Protein AF-A0A679JX47-F1 (afdb_monomer_lite)

pLDDT: mean 92.74, std 6.87, range [62.5, 98.44]

Sequence (185 aa):
MIDPYATGVLQEEHHERLVADLEGFAKDAGILPQWIYTRLPKEISGAELEYLKNFRKLGGQPAGLCYVGEAKSVQIEQRMAAITGALVRNFIRARMMTLGTFVDASAGHVAADLSCVLIPNFFLTSIDAGMIAKWQLSAIYDTLVERQMHGKQTILYVKDLDLLGKEYGLGFQRLIEDFYLRVKV

Radius of gyration: 16.35 Å; chains: 1; bounding box: 40×35×49 Å

Structure (mmCIF, N/CA/C/O backbone):
data_AF-A0A679JX47-F1
#
_entry.id   AF-A0A679JX47-F1
#
loop_
_atom_site.group_PDB
_atom_site.id
_atom_site.type_symbol
_atom_site.label_atom_id
_atom_site.label_alt_id
_atom_site.label_comp_id
_atom_site.label_asym_id
_atom_site.label_entity_id
_atom_site.label_seq_id
_atom_site.pdbx_PDB_ins_code
_atom_site.Cartn_x
_atom_site.Cartn_y
_atom_site.Cartn_z
_atom_site.occupancy
_atom_site.B_iso_or_equiv
_atom_site.auth_seq_id
_atom_site.auth_comp_id
_atom_site.auth_asym_id
_atom_site.auth_atom_id
_atom_site.pdbx_PDB_model_num
ATOM 1 N N . MET A 1 1 ? 0.222 3.787 29.858 1.00 62.50 1 MET A N 1
ATOM 2 C CA . MET A 1 1 ? -0.613 3.065 28.877 1.00 62.50 1 MET A CA 1
ATOM 3 C C . MET A 1 1 ? -1.467 4.119 28.192 1.00 62.50 1 MET A C 1
ATOM 5 O O . MET A 1 1 ? -2.082 4.900 28.905 1.00 62.50 1 MET A O 1
ATOM 9 N N . ILE A 1 2 ? -1.371 4.258 26.870 1.00 84.50 2 ILE A N 1
ATOM 10 C CA . ILE A 1 2 ? -2.177 5.231 26.114 1.00 84.50 2 ILE A CA 1
ATOM 11 C C . ILE A 1 2 ? -3.563 4.616 25.935 1.00 84.50 2 ILE A C 1
ATOM 13 O O . ILE A 1 2 ? -3.640 3.452 25.560 1.00 84.50 2 ILE A O 1
ATOM 17 N N . ASP A 1 3 ? -4.621 5.375 26.210 1.00 90.69 3 ASP A N 1
ATOM 18 C CA . ASP A 1 3 ? -5.996 4.968 25.917 1.00 90.69 3 ASP A CA 1
ATOM 19 C C . ASP A 1 3 ? -6.253 5.048 24.393 1.00 90.69 3 ASP A C 1
ATOM 21 O O . ASP A 1 3 ? -6.236 6.154 23.838 1.00 90.69 3 ASP A O 1
ATOM 25 N N . PRO A 1 4 ? -6.480 3.917 23.692 1.00 90.94 4 PRO A N 1
ATOM 26 C CA . PRO A 1 4 ? -6.729 3.905 22.249 1.00 90.94 4 PRO A CA 1
ATOM 27 C C . PRO A 1 4 ? -8.039 4.596 21.839 1.00 90.94 4 PRO A C 1
ATOM 29 O O . PRO A 1 4 ? -8.184 4.982 20.677 1.00 90.94 4 PRO A O 1
ATOM 32 N N . TYR A 1 5 ? -8.988 4.781 22.761 1.00 94.00 5 TYR A N 1
ATOM 33 C CA . TYR A 1 5 ? -10.269 5.439 22.485 1.00 94.00 5 TYR A CA 1
ATOM 34 C C . TYR A 1 5 ? -10.188 6.968 22.560 1.00 94.00 5 TYR A C 1
ATOM 36 O O . TYR A 1 5 ? -11.035 7.657 21.987 1.00 94.00 5 TYR A O 1
ATOM 44 N N . ALA A 1 6 ? -9.137 7.523 23.175 1.00 92.56 6 ALA A N 1
ATOM 45 C CA . ALA A 1 6 ? -9.008 8.957 23.448 1.00 92.56 6 ALA A CA 1
ATOM 46 C C . ALA A 1 6 ? -9.090 9.859 22.197 1.00 92.56 6 ALA A C 1
ATOM 48 O O . ALA A 1 6 ? -9.443 11.035 22.286 1.00 92.56 6 ALA A O 1
ATOM 49 N N . THR A 1 7 ? -8.773 9.338 21.008 1.00 89.81 7 THR A N 1
ATOM 50 C CA . THR A 1 7 ? -8.827 10.101 19.746 1.00 89.81 7 THR A CA 1
ATOM 51 C C . THR A 1 7 ? -10.231 10.169 19.131 1.00 89.81 7 THR A C 1
ATOM 53 O O . THR A 1 7 ? -10.461 10.964 18.204 1.00 89.81 7 THR A O 1
ATOM 56 N N . GLY A 1 8 ? -11.161 9.335 19.608 1.00 92.12 8 GLY A N 1
ATOM 57 C CA . GLY A 1 8 ? -12.523 9.187 19.095 1.00 92.12 8 GLY A CA 1
ATOM 58 C C . GLY A 1 8 ? -12.625 8.513 17.722 1.00 92.12 8 GLY A C 1
ATOM 59 O O . GLY A 1 8 ? -13.691 8.552 17.114 1.00 92.12 8 GLY A O 1
ATOM 60 N N . VAL A 1 9 ? -11.533 7.943 17.189 1.00 94.19 9 VAL A N 1
ATOM 61 C CA . VAL A 1 9 ? -11.586 7.171 15.925 1.00 94.19 9 VAL A CA 1
ATOM 62 C C . VAL A 1 9 ? -12.008 5.725 16.142 1.00 94.19 9 VAL A C 1
ATOM 64 O O . VAL A 1 9 ? -12.467 5.082 15.201 1.00 94.19 9 VAL A O 1
ATOM 67 N N . LEU A 1 10 ? -11.817 5.227 17.364 1.00 95.62 10 LEU A N 1
ATOM 68 C CA . LEU A 1 10 ? -12.303 3.939 17.823 1.00 95.62 10 LEU A CA 1
ATOM 69 C C . LEU A 1 10 ? -13.527 4.172 18.710 1.00 95.62 10 LEU A C 1
ATOM 71 O O . LEU A 1 10 ? -13.606 5.153 19.444 1.00 95.62 10 LEU A O 1
ATOM 75 N N . GLN A 1 11 ? -14.469 3.250 18.609 1.00 95.69 11 GLN A N 1
ATOM 76 C CA . GLN A 1 11 ? -15.719 3.182 19.366 1.00 95.69 11 GLN A CA 1
ATOM 77 C C . GLN A 1 11 ? -15.721 1.856 20.118 1.00 95.69 11 GLN A C 1
ATOM 79 O O . GLN A 1 11 ? -15.504 0.823 19.477 1.00 95.69 11 GLN A O 1
ATOM 84 N N . GLU A 1 12 ? -15.912 1.891 21.433 1.00 92.75 12 GLU A N 1
ATOM 85 C CA . GLU A 1 12 ? -15.759 0.733 22.323 1.00 92.75 12 GLU A CA 1
ATOM 86 C C . GLU A 1 12 ? -16.655 -0.430 21.889 1.00 92.75 12 GLU A C 1
ATOM 88 O O . GLU A 1 12 ? -16.164 -1.537 21.670 1.00 92.75 12 GLU A O 1
ATOM 93 N N . GLU A 1 13 ? -17.918 -0.146 21.568 1.00 93.44 13 GLU A N 1
ATOM 94 C CA . GLU A 1 13 ? -18.925 -1.136 21.168 1.00 93.44 13 GLU A CA 1
ATOM 95 C C . GLU A 1 13 ? -18.588 -1.865 19.857 1.00 93.44 13 GLU A C 1
ATOM 97 O O . GLU A 1 13 ? -19.095 -2.954 19.588 1.00 93.44 13 GLU A O 1
ATOM 102 N N . HIS A 1 14 ? -17.749 -1.263 19.014 1.00 93.25 14 HIS A N 1
ATOM 103 C CA . HIS A 1 14 ? -17.411 -1.790 17.691 1.00 93.25 14 HIS A CA 1
ATOM 104 C C . HIS A 1 14 ? -15.978 -2.315 17.592 1.00 93.25 14 HIS A C 1
ATOM 106 O O . HIS A 1 14 ? -15.697 -3.170 16.749 1.00 93.25 14 HIS A O 1
ATOM 112 N N . HIS A 1 15 ? -15.068 -1.802 18.418 1.00 97.12 15 HIS A N 1
ATOM 113 C CA . HIS A 1 15 ? -13.632 -2.040 18.283 1.00 97.12 15 HIS A CA 1
ATOM 114 C C . HIS A 1 15 ? -13.020 -2.767 19.480 1.00 97.12 15 HIS A C 1
ATOM 116 O O . HIS A 1 15 ? -11.813 -2.989 19.459 1.00 97.12 15 HIS A O 1
ATOM 122 N N . GLU A 1 16 ? -13.810 -3.204 20.465 1.00 95.94 16 GLU A N 1
ATOM 123 C CA . GLU A 1 16 ? -13.331 -3.961 21.631 1.00 95.94 16 GLU A CA 1
ATOM 124 C C . GLU A 1 16 ? -12.381 -5.103 21.237 1.00 95.94 16 GLU A C 1
ATOM 126 O O . GLU A 1 16 ? -11.252 -5.172 21.717 1.00 95.94 16 GLU A O 1
ATOM 131 N N . ARG A 1 17 ? -12.781 -5.947 20.274 1.00 95.19 17 ARG A N 1
ATOM 132 C CA . ARG A 1 17 ? -11.944 -7.057 19.781 1.00 95.19 17 ARG A CA 1
ATOM 133 C C . ARG A 1 17 ? -10.625 -6.583 19.167 1.00 95.19 17 ARG A C 1
ATOM 135 O O . ARG A 1 17 ? -9.612 -7.264 19.294 1.00 95.19 17 ARG A O 1
ATOM 142 N N . LEU A 1 18 ? -10.648 -5.459 18.458 1.00 95.62 18 LEU A N 1
ATOM 143 C CA . LEU A 1 18 ? -9.448 -4.888 17.856 1.00 95.62 18 LEU A CA 1
ATOM 144 C C . LEU A 1 18 ? -8.519 -4.319 18.928 1.00 95.62 18 LEU A C 1
ATOM 146 O O . LEU A 1 18 ? -7.311 -4.480 18.820 1.00 95.62 18 LEU A O 1
ATOM 150 N N . VAL A 1 19 ? -9.069 -3.682 19.962 1.00 95.56 19 VAL A N 1
ATOM 151 C CA . VAL A 1 19 ? -8.289 -3.111 21.064 1.00 95.56 19 VAL A CA 1
ATOM 152 C C . VAL A 1 19 ? -7.704 -4.210 21.953 1.00 95.56 19 VAL A C 1
ATOM 154 O O . VAL A 1 19 ? -6.554 -4.092 22.372 1.00 95.56 19 VAL A O 1
ATOM 157 N N . ALA A 1 20 ? -8.440 -5.303 22.168 1.00 95.75 20 ALA A N 1
ATOM 158 C CA . ALA A 1 20 ? -7.982 -6.458 22.937 1.00 95.75 20 ALA A CA 1
ATOM 159 C C . ALA A 1 20 ? -6.732 -7.139 22.341 1.00 95.75 20 ALA A C 1
ATOM 161 O O . ALA A 1 20 ? -5.923 -7.673 23.095 1.00 95.75 20 ALA A O 1
ATOM 162 N N . ASP A 1 21 ? -6.555 -7.098 21.014 1.00 96.50 21 ASP A N 1
ATOM 163 C CA . ASP A 1 21 ? -5.386 -7.650 20.307 1.00 96.50 21 ASP A CA 1
ATOM 164 C C . ASP A 1 21 ? -4.743 -6.626 19.354 1.00 96.50 21 ASP A C 1
ATOM 166 O O . ASP A 1 21 ? -4.390 -6.912 18.207 1.00 96.50 21 ASP A O 1
ATOM 170 N N . LEU A 1 22 ? -4.616 -5.382 19.817 1.00 96.06 22 LEU A N 1
ATOM 171 C CA . LEU A 1 22 ? -4.159 -4.274 18.977 1.00 96.06 22 LEU A CA 1
ATOM 172 C C . LEU A 1 22 ? -2.769 -4.526 18.370 1.00 96.06 22 LEU A C 1
ATOM 174 O O . LEU A 1 22 ? -2.537 -4.229 17.198 1.00 96.06 22 LEU A O 1
ATOM 178 N N . GLU A 1 23 ? -1.862 -5.099 19.161 1.00 97.00 23 GLU A N 1
ATOM 179 C CA . GLU A 1 23 ? -0.510 -5.474 18.733 1.00 97.00 23 GLU A CA 1
ATOM 180 C C . GLU A 1 23 ? -0.536 -6.566 17.656 1.00 97.00 23 GLU A C 1
ATOM 182 O O . GLU A 1 23 ? 0.212 -6.486 16.680 1.00 97.00 23 GLU A O 1
ATOM 187 N N . GLY A 1 24 ? -1.421 -7.562 17.785 1.00 97.62 24 GLY A N 1
ATOM 188 C CA . GLY A 1 24 ? -1.602 -8.614 16.787 1.00 97.62 24 GLY A CA 1
ATOM 189 C C . GLY A 1 24 ? -2.083 -8.057 15.450 1.00 97.62 24 GLY A C 1
ATOM 190 O O . GLY A 1 24 ? -1.468 -8.328 14.416 1.00 97.62 24 GLY A O 1
ATOM 191 N N . PHE A 1 25 ? -3.115 -7.206 15.469 1.00 97.81 25 PHE A N 1
ATOM 192 C CA . PHE A 1 25 ? -3.609 -6.523 14.266 1.00 97.81 25 PHE A CA 1
ATOM 193 C C . PHE A 1 25 ? -2.542 -5.628 13.624 1.00 97.81 25 PHE A C 1
ATOM 195 O O . PHE A 1 25 ? -2.382 -5.638 12.404 1.00 97.81 25 PHE A O 1
ATOM 202 N N . ALA A 1 26 ? -1.797 -4.865 14.425 1.00 97.94 26 ALA A N 1
ATOM 203 C CA . ALA A 1 26 ? -0.749 -3.976 13.931 1.00 97.94 26 ALA A CA 1
ATOM 204 C C . ALA A 1 26 ? 0.407 -4.752 13.288 1.00 97.94 26 ALA A C 1
ATOM 206 O O . ALA A 1 26 ? 0.840 -4.430 12.177 1.00 97.94 26 ALA A O 1
ATOM 207 N N . LYS A 1 27 ? 0.849 -5.828 13.949 1.00 97.81 27 LYS A N 1
ATOM 208 C CA . LYS A 1 27 ? 1.879 -6.737 13.443 1.00 97.81 27 LYS A CA 1
ATOM 209 C C . LYS A 1 27 ? 1.446 -7.409 12.144 1.00 97.81 27 LYS A C 1
ATOM 211 O O . LYS A 1 27 ? 2.232 -7.437 11.199 1.00 97.81 27 LYS A O 1
ATOM 216 N N . ASP A 1 28 ? 0.212 -7.913 12.073 1.00 96.44 28 ASP A N 1
ATOM 217 C CA . ASP A 1 28 ? -0.337 -8.501 10.846 1.00 96.44 28 ASP A CA 1
ATOM 218 C C . ASP A 1 28 ? -0.405 -7.477 9.707 1.00 96.44 28 ASP A C 1
ATOM 220 O O . ASP A 1 28 ? -0.125 -7.807 8.558 1.00 96.44 28 ASP A O 1
ATOM 224 N N . ALA A 1 29 ? -0.713 -6.221 10.019 1.00 97.62 29 ALA A N 1
ATOM 225 C CA . ALA A 1 29 ? -0.800 -5.142 9.045 1.00 97.62 29 ALA A CA 1
ATOM 226 C C . ALA A 1 29 ? 0.558 -4.533 8.646 1.00 97.62 29 ALA A C 1
ATOM 228 O O . ALA A 1 29 ? 0.610 -3.743 7.703 1.00 97.62 29 ALA A O 1
ATOM 229 N N . GLY A 1 30 ? 1.656 -4.891 9.320 1.00 97.19 30 GLY A N 1
ATOM 230 C CA . GLY A 1 30 ? 2.989 -4.347 9.040 1.00 97.19 30 GLY A CA 1
ATOM 231 C C . GLY A 1 30 ? 3.159 -2.880 9.452 1.00 97.19 30 GLY A C 1
ATOM 232 O O . GLY A 1 30 ? 3.911 -2.147 8.813 1.00 97.19 30 GLY A O 1
ATOM 233 N N . ILE A 1 31 ? 2.451 -2.433 10.494 1.00 98.19 31 ILE A N 1
ATOM 234 C CA . ILE A 1 31 ? 2.478 -1.048 10.991 1.00 98.19 31 ILE A CA 1
ATOM 235 C C . ILE A 1 31 ? 2.626 -0.999 12.513 1.00 98.19 31 ILE A C 1
ATOM 237 O O . ILE A 1 31 ? 2.383 -1.977 13.212 1.00 98.19 31 ILE A O 1
ATOM 241 N N . LEU A 1 32 ? 2.993 0.169 13.043 1.00 97.44 32 LEU A N 1
ATOM 242 C CA . LEU A 1 32 ? 2.938 0.415 14.486 1.00 97.44 32 LEU A CA 1
ATOM 243 C C . LEU A 1 32 ? 1.476 0.530 14.971 1.00 97.44 32 LEU A C 1
ATOM 245 O O . LEU A 1 32 ? 0.672 1.164 14.277 1.00 97.44 32 LEU A O 1
ATOM 249 N N . PRO A 1 33 ? 1.140 0.031 16.179 1.00 97.12 33 PRO A N 1
ATOM 250 C CA . PRO A 1 33 ? -0.221 0.058 16.733 1.00 97.12 33 PRO A CA 1
ATOM 251 C C . PRO A 1 33 ? -0.881 1.435 16.722 1.00 97.12 33 PRO A C 1
ATOM 253 O O . PRO A 1 33 ? -2.072 1.566 16.436 1.00 97.12 33 PRO A O 1
ATOM 256 N N . GLN A 1 34 ? -0.086 2.482 16.957 1.00 96.56 34 GLN A N 1
ATOM 257 C CA . GLN A 1 34 ? -0.547 3.867 16.973 1.00 96.56 34 GLN A CA 1
ATOM 258 C C . GLN A 1 34 ? -1.282 4.303 15.712 1.00 96.56 34 GLN A C 1
ATOM 260 O O . GLN A 1 34 ? -2.202 5.112 15.791 1.00 96.56 34 GLN A O 1
ATOM 265 N N . TRP A 1 35 ? -0.939 3.750 14.551 1.00 97.44 35 TRP A N 1
ATOM 266 C CA . TRP A 1 35 ? -1.593 4.120 13.299 1.00 97.44 35 TRP A CA 1
ATOM 267 C C . TRP A 1 35 ? -3.053 3.668 13.234 1.00 97.44 35 TRP A C 1
ATOM 269 O O . TRP A 1 35 ? -3.852 4.300 12.544 1.00 97.44 35 TRP A O 1
ATOM 279 N N . ILE A 1 36 ? -3.432 2.629 13.983 1.00 97.69 36 ILE A N 1
ATOM 280 C CA . ILE A 1 36 ? -4.807 2.117 14.014 1.00 97.69 36 ILE A CA 1
ATOM 281 C C . ILE A 1 36 ? -5.734 3.107 14.734 1.00 97.69 36 ILE A C 1
ATOM 283 O O . ILE A 1 36 ? -6.816 3.419 14.229 1.00 97.69 36 ILE A O 1
ATOM 287 N N . TYR A 1 37 ? -5.286 3.672 15.859 1.00 96.25 37 TYR A N 1
ATOM 288 C CA . TYR A 1 37 ? -6.067 4.617 16.670 1.00 96.25 37 TYR A CA 1
ATOM 289 C C . TYR A 1 37 ? -5.726 6.098 16.435 1.00 96.25 37 TYR A C 1
ATOM 291 O O . TYR A 1 37 ? -6.287 6.976 17.090 1.00 96.25 37 TYR A O 1
ATOM 299 N N . THR A 1 38 ? -4.852 6.416 15.478 1.00 94.88 38 THR A N 1
ATOM 300 C CA . THR A 1 38 ? -4.557 7.805 15.091 1.00 94.88 38 THR A CA 1
ATOM 301 C C . THR A 1 38 ? -5.480 8.266 13.960 1.00 94.88 38 THR A C 1
ATOM 303 O O . THR A 1 38 ? -5.839 7.509 13.047 1.00 94.88 38 THR A O 1
ATOM 306 N N . ARG A 1 39 ? -5.902 9.535 14.018 1.00 94.94 39 ARG A N 1
ATOM 307 C CA . ARG A 1 39 ? -6.657 10.177 12.931 1.00 94.94 39 ARG A CA 1
ATOM 308 C C . ARG A 1 39 ? -5.802 10.239 11.669 1.00 94.94 39 ARG A C 1
ATOM 310 O O . ARG A 1 39 ? -4.586 10.374 11.743 1.00 94.94 39 ARG A O 1
ATOM 317 N N . LEU A 1 40 ? -6.449 10.171 10.507 1.00 94.50 40 LEU A N 1
ATOM 318 C CA . LEU A 1 40 ? -5.741 10.399 9.250 1.00 94.50 40 LEU A CA 1
ATOM 319 C C . LEU A 1 40 ? -5.092 11.801 9.260 1.00 94.50 40 LEU A C 1
ATOM 321 O O . LEU A 1 40 ? -5.731 12.741 9.750 1.00 94.50 40 LEU A O 1
ATOM 325 N N . PRO A 1 41 ? -3.855 11.949 8.745 1.00 92.19 41 PRO A N 1
ATOM 326 C CA . PRO A 1 41 ? -3.198 13.246 8.610 1.00 92.19 41 PRO A CA 1
ATOM 327 C C . PRO A 1 41 ? -4.053 14.232 7.805 1.00 92.19 41 PRO A C 1
ATOM 329 O O . PRO A 1 41 ? -4.835 13.830 6.940 1.00 92.19 41 PRO A O 1
ATOM 332 N N . LYS A 1 42 ? -3.902 15.534 8.064 1.00 90.75 42 LYS A N 1
ATOM 333 C CA . LYS A 1 42 ? -4.685 16.579 7.374 1.00 90.75 42 LYS A CA 1
ATOM 334 C C . LYS A 1 42 ? -4.303 16.716 5.900 1.00 90.75 42 LYS A C 1
ATOM 336 O O . LYS A 1 42 ? -5.064 17.267 5.114 1.00 90.75 42 LYS A O 1
ATOM 341 N N . GLU A 1 43 ? -3.128 16.221 5.544 1.00 89.25 43 GLU A N 1
ATOM 342 C CA . GLU A 1 43 ? -2.524 16.269 4.219 1.00 89.25 43 GLU A CA 1
ATOM 343 C C . GLU A 1 43 ? -3.105 15.204 3.273 1.00 89.25 43 GLU A C 1
ATOM 345 O O . GLU A 1 43 ? -2.797 15.216 2.078 1.00 89.25 43 GLU A O 1
ATOM 350 N N . ILE A 1 44 ? -3.929 14.279 3.782 1.00 91.38 44 ILE A N 1
ATOM 351 C CA . ILE A 1 44 ? -4.689 13.332 2.959 1.00 91.38 44 ILE A CA 1
ATOM 352 C C . ILE A 1 44 ? -5.697 14.119 2.112 1.00 91.38 44 ILE A C 1
ATOM 354 O O . ILE A 1 44 ? -6.535 14.857 2.631 1.00 91.38 44 ILE A O 1
ATOM 358 N N . SER A 1 45 ? -5.615 13.957 0.795 1.00 92.81 45 SER A N 1
ATOM 359 C CA . SER A 1 45 ? -6.465 14.654 -0.166 1.00 92.81 45 SER A CA 1
ATOM 360 C C . SER A 1 45 ? -7.914 14.161 -0.128 1.00 92.81 45 SER A C 1
ATOM 362 O O . SER A 1 45 ? -8.221 13.058 0.331 1.00 92.81 45 SER A O 1
ATOM 364 N N . GLY A 1 46 ? -8.827 14.964 -0.682 1.00 94.69 46 GLY A N 1
ATOM 365 C CA . GLY A 1 46 ? -10.231 14.572 -0.833 1.00 94.69 46 GLY A CA 1
ATOM 366 C C . GLY A 1 46 ? -10.412 13.282 -1.640 1.00 94.69 46 GLY A C 1
ATOM 367 O O . GLY A 1 46 ? -11.234 12.453 -1.262 1.00 94.69 46 GLY A O 1
ATOM 368 N N . ALA A 1 47 ? -9.596 13.074 -2.681 1.00 94.81 47 ALA A N 1
ATOM 369 C CA . ALA A 1 47 ? -9.639 11.871 -3.515 1.00 94.81 47 ALA A CA 1
ATOM 370 C C . ALA A 1 47 ? -9.263 10.606 -2.727 1.00 94.81 47 ALA A C 1
ATOM 372 O O . ALA A 1 47 ? -9.926 9.579 -2.842 1.00 94.81 47 ALA A O 1
ATOM 373 N N . GLU A 1 48 ? -8.242 10.689 -1.869 1.00 95.38 48 GLU A N 1
ATOM 374 C CA . GLU A 1 48 ? -7.875 9.589 -0.971 1.00 95.38 48 GLU A CA 1
ATOM 375 C C . GLU A 1 48 ? -8.989 9.301 0.041 1.00 95.38 48 GLU A C 1
ATOM 377 O O . GLU A 1 48 ? -9.345 8.146 0.262 1.00 95.38 48 GLU A O 1
ATOM 382 N N . LEU A 1 49 ? -9.579 10.341 0.640 1.00 96.00 49 LEU A N 1
ATOM 383 C CA . LEU A 1 49 ? -10.689 10.166 1.579 1.00 96.00 49 LEU A CA 1
ATOM 384 C C . LEU A 1 49 ? -11.910 9.530 0.910 1.00 96.00 49 LEU A C 1
ATOM 386 O O . LEU A 1 49 ? -12.553 8.669 1.510 1.00 96.00 49 LEU A O 1
ATOM 390 N N . GLU A 1 50 ? -12.244 9.945 -0.309 1.00 95.75 50 GLU A N 1
ATOM 391 C CA . GLU A 1 50 ? -13.343 9.372 -1.083 1.00 95.75 50 GLU A CA 1
ATOM 392 C C . GLU A 1 50 ? -13.076 7.908 -1.445 1.00 95.75 50 GLU A C 1
ATOM 394 O O . GLU A 1 50 ? -13.950 7.060 -1.243 1.00 95.75 50 GLU A O 1
ATOM 399 N N . TYR A 1 51 ? -11.856 7.599 -1.886 1.00 96.50 51 TYR A N 1
ATOM 400 C CA . TYR A 1 51 ? -11.406 6.232 -2.139 1.00 96.50 51 TYR A CA 1
ATOM 401 C C . TYR A 1 51 ? -11.572 5.348 -0.892 1.00 96.50 51 TYR A C 1
ATOM 403 O O . TYR A 1 51 ? -12.179 4.280 -0.964 1.00 96.50 51 TYR A O 1
ATOM 411 N N . LEU A 1 52 ? -11.129 5.813 0.281 1.00 96.12 52 LEU A N 1
ATOM 412 C CA . LEU A 1 52 ? -11.237 5.049 1.530 1.00 96.12 52 LEU A CA 1
ATOM 413 C C . LEU A 1 52 ? -12.683 4.881 2.003 1.00 96.12 52 LEU A C 1
ATOM 415 O O . LEU A 1 52 ? -13.064 3.791 2.433 1.00 96.12 52 LEU A O 1
ATOM 419 N N . LYS A 1 53 ? -13.513 5.924 1.895 1.00 95.25 53 LYS A N 1
ATOM 420 C CA . LYS A 1 53 ? -14.944 5.852 2.244 1.00 95.25 53 LYS A CA 1
ATOM 421 C C . LYS A 1 53 ? -15.690 4.829 1.395 1.00 95.25 53 LYS A C 1
ATOM 423 O O . LYS A 1 53 ? -16.604 4.167 1.887 1.00 95.25 53 LYS A O 1
ATOM 428 N N . ASN A 1 54 ? -15.300 4.695 0.131 1.00 95.12 54 ASN A N 1
ATOM 429 C CA . ASN A 1 54 ? -15.930 3.781 -0.810 1.00 95.12 54 ASN A CA 1
ATOM 430 C C . ASN A 1 54 ? -15.204 2.440 -0.941 1.00 95.12 54 ASN A C 1
ATOM 432 O O . ASN A 1 54 ? -15.674 1.606 -1.704 1.00 95.12 54 ASN A O 1
ATOM 436 N N . PHE A 1 55 ? -14.138 2.182 -0.173 1.00 95.44 55 PHE A N 1
ATOM 437 C CA . PHE A 1 55 ? -13.241 1.034 -0.359 1.00 95.44 55 PHE A CA 1
ATOM 438 C C . PHE A 1 55 ? -13.976 -0.305 -0.544 1.00 95.44 55 PHE A C 1
ATOM 440 O O . PHE A 1 55 ? -13.715 -1.041 -1.490 1.00 95.44 55 PHE A O 1
ATOM 447 N N . ARG A 1 56 ? -14.956 -0.608 0.320 1.00 92.62 56 ARG A N 1
ATOM 448 C CA . ARG A 1 56 ? -15.740 -1.859 0.247 1.00 92.62 56 ARG A CA 1
ATOM 449 C C . ARG A 1 56 ? -16.674 -1.941 -0.970 1.00 92.62 56 ARG A C 1
ATOM 451 O O . ARG A 1 56 ? -17.106 -3.032 -1.319 1.00 92.62 56 ARG A O 1
ATOM 458 N N . LYS A 1 57 ? -17.014 -0.803 -1.578 1.00 92.25 57 LYS A N 1
ATOM 459 C CA . LYS A 1 57 ? -17.931 -0.675 -2.721 1.00 92.25 57 LYS A CA 1
ATOM 460 C C . LYS A 1 57 ? -17.214 -0.639 -4.071 1.00 92.25 57 LYS A C 1
ATOM 462 O O . LYS A 1 57 ? -17.883 -0.799 -5.082 1.00 92.25 57 LYS A O 1
ATOM 467 N N . LEU A 1 58 ? -15.892 -0.434 -4.095 1.00 88.44 58 LEU A N 1
ATOM 468 C CA . LEU A 1 58 ? -15.126 -0.293 -5.341 1.00 88.44 58 LEU A CA 1
ATOM 469 C C . LEU A 1 58 ? -15.189 -1.549 -6.219 1.00 88.44 58 LEU A C 1
ATOM 471 O O . LEU A 1 58 ? -15.071 -1.450 -7.432 1.00 88.44 58 LEU A O 1
ATOM 475 N N . GLY A 1 59 ? -15.361 -2.739 -5.628 1.00 77.88 59 GLY A N 1
ATOM 476 C CA . GLY A 1 59 ? -15.525 -3.982 -6.391 1.00 77.88 59 GLY A CA 1
ATOM 477 C C . GLY A 1 59 ? -14.362 -4.296 -7.342 1.00 77.88 59 GLY A C 1
ATOM 478 O O . GLY A 1 59 ? -14.562 -5.001 -8.322 1.00 77.88 59 GLY A O 1
ATOM 479 N N . GLY A 1 60 ? -13.167 -3.752 -7.081 1.00 76.81 60 GLY A N 1
ATOM 480 C CA . GLY A 1 60 ? -12.011 -3.886 -7.971 1.00 76.81 60 GLY A CA 1
ATOM 481 C C . GLY A 1 60 ? -11.789 -2.749 -8.959 1.00 76.81 60 GLY A C 1
ATOM 482 O O . GLY A 1 60 ? -10.830 -2.820 -9.723 1.00 76.81 60 GLY A O 1
ATOM 483 N N . GLN A 1 61 ? -12.641 -1.720 -8.966 1.00 85.38 61 GLN A N 1
ATOM 484 C CA . GLN A 1 61 ? -12.498 -0.560 -9.843 1.00 85.38 61 GLN A CA 1
ATOM 485 C C . GLN A 1 61 ? -12.552 0.752 -9.035 1.00 85.38 61 GLN A C 1
ATOM 487 O O . GLN A 1 61 ? -13.595 1.092 -8.474 1.00 85.38 61 GLN A O 1
ATOM 492 N N . PRO A 1 62 ? -11.434 1.500 -8.956 1.00 91.25 62 PRO A N 1
ATOM 493 C CA . PRO A 1 62 ? -10.123 1.186 -9.539 1.00 91.25 62 PRO A CA 1
ATOM 494 C C . PRO A 1 62 ? -9.488 -0.082 -8.928 1.00 91.25 62 PRO A C 1
ATOM 496 O O . PRO A 1 62 ? -9.914 -0.558 -7.876 1.00 91.25 62 PRO A O 1
ATOM 499 N N . ALA A 1 63 ? -8.448 -0.615 -9.578 1.00 92.88 63 ALA A N 1
ATOM 500 C CA . ALA A 1 63 ? -7.606 -1.700 -9.054 1.00 92.88 63 ALA A CA 1
ATOM 501 C C . ALA A 1 63 ? -6.816 -1.271 -7.803 1.00 92.88 63 ALA A C 1
ATOM 503 O O . ALA A 1 63 ? -6.240 -2.095 -7.087 1.00 92.88 63 ALA A O 1
ATOM 504 N N . GLY A 1 64 ? -6.774 0.035 -7.545 1.00 96.81 64 GLY A N 1
ATOM 505 C CA . GLY A 1 64 ? -6.138 0.609 -6.382 1.00 96.81 64 GLY A CA 1
ATOM 506 C C . GLY A 1 64 ? -5.848 2.094 -6.533 1.00 96.81 64 GLY A C 1
ATOM 507 O O . GLY A 1 64 ? -6.473 2.800 -7.330 1.00 96.81 64 GLY A O 1
ATOM 508 N N . LEU A 1 65 ? -4.871 2.561 -5.761 1.00 98.00 65 LEU A N 1
ATOM 509 C CA . LEU A 1 65 ? -4.425 3.952 -5.729 1.00 98.00 65 LEU A CA 1
ATOM 510 C C . LEU A 1 65 ? -2.918 4.006 -5.978 1.00 98.00 65 LEU A C 1
ATOM 512 O O . LEU A 1 65 ? -2.164 3.246 -5.383 1.00 98.00 65 LEU A O 1
ATOM 516 N N . CYS A 1 66 ? -2.454 4.899 -6.844 1.00 98.25 66 CYS A N 1
ATOM 517 C CA . CYS A 1 66 ? -1.029 5.117 -7.061 1.00 98.25 66 CYS A CA 1
ATOM 518 C C . CYS A 1 66 ? -0.669 6.553 -6.699 1.00 98.25 66 CYS A C 1
ATOM 520 O O . CYS A 1 66 ? -1.163 7.501 -7.311 1.00 98.25 66 CYS A O 1
ATOM 522 N N . TYR A 1 67 ? 0.221 6.712 -5.729 1.00 97.62 67 TYR A N 1
ATOM 523 C CA . TYR A 1 67 ? 0.873 7.982 -5.468 1.00 97.62 67 TYR A CA 1
ATOM 524 C C . TYR A 1 67 ? 1.939 8.233 -6.526 1.00 97.62 67 TYR A C 1
ATOM 526 O O . TYR A 1 67 ? 2.775 7.361 -6.766 1.00 97.62 67 TYR A O 1
ATOM 534 N N . VAL A 1 68 ? 1.894 9.403 -7.160 1.00 96.25 68 VAL A N 1
ATOM 535 C CA . VAL A 1 68 ? 2.800 9.773 -8.250 1.00 96.25 68 VAL A CA 1
ATOM 536 C C . VAL A 1 68 ? 3.475 11.110 -7.959 1.00 96.25 68 VAL A C 1
ATOM 538 O O . VAL A 1 68 ? 2.791 12.087 -7.653 1.00 96.25 68 VAL A O 1
ATOM 541 N N . GLY A 1 69 ? 4.797 11.169 -8.107 1.00 93.88 69 GLY A N 1
ATOM 542 C CA . GLY A 1 69 ? 5.596 12.380 -7.890 1.00 93.88 69 GLY A CA 1
ATOM 543 C C . GLY A 1 69 ? 6.472 12.324 -6.639 1.00 93.88 69 GLY A C 1
ATOM 544 O O . GLY A 1 69 ? 6.610 11.284 -6.004 1.00 93.88 69 GLY A O 1
ATOM 545 N N . GLU A 1 70 ? 7.102 13.447 -6.301 1.00 88.94 70 GLU A N 1
ATOM 546 C CA . GLU A 1 70 ? 7.949 13.570 -5.111 1.00 88.94 70 GLU A CA 1
ATOM 547 C C . GLU A 1 70 ? 7.136 13.988 -3.892 1.00 88.94 70 GLU A C 1
ATOM 549 O O . GLU A 1 70 ? 6.666 15.119 -3.839 1.00 88.94 70 GLU A O 1
ATOM 554 N N . ALA A 1 71 ? 7.062 13.130 -2.873 1.00 83.06 71 ALA A N 1
ATOM 555 C CA . ALA A 1 71 ? 6.392 13.459 -1.618 1.00 83.06 71 ALA A CA 1
ATOM 556 C C . ALA A 1 71 ? 7.004 14.706 -0.939 1.00 83.06 71 ALA A C 1
ATOM 558 O O . ALA A 1 71 ? 8.130 14.665 -0.441 1.00 83.06 71 ALA A O 1
ATOM 559 N N . LYS A 1 72 ? 6.249 15.814 -0.885 1.00 76.25 72 LYS A N 1
ATOM 560 C CA . LYS A 1 72 ? 6.761 17.113 -0.381 1.00 76.25 72 LYS A CA 1
ATOM 561 C C . LYS A 1 72 ? 6.578 17.378 1.114 1.00 76.25 72 LYS A C 1
ATOM 563 O O . LYS A 1 72 ? 7.255 18.248 1.653 1.00 76.25 72 LYS A O 1
ATOM 568 N N . SER A 1 73 ? 5.617 16.724 1.767 1.00 66.44 73 SER A N 1
ATOM 569 C CA . SER A 1 73 ? 5.146 17.110 3.113 1.00 66.44 73 SER A CA 1
ATOM 570 C C . SER A 1 73 ? 5.248 15.976 4.127 1.00 66.44 73 SER A C 1
ATOM 572 O O . SER A 1 73 ? 6.018 16.051 5.079 1.00 66.44 73 SER A O 1
ATOM 574 N N . VAL A 1 74 ? 4.481 14.912 3.910 1.00 72.25 74 VAL A N 1
ATOM 575 C CA . VAL A 1 74 ? 4.474 13.711 4.746 1.00 72.25 74 VAL A CA 1
ATOM 576 C C . VAL A 1 74 ? 5.223 12.618 4.002 1.00 72.25 74 VAL A C 1
ATOM 578 O O . VAL A 1 74 ? 4.933 12.370 2.831 1.00 72.25 74 VAL A O 1
ATOM 581 N N . GLN A 1 75 ? 6.161 11.959 4.687 1.00 89.62 75 GLN A N 1
ATOM 582 C CA . GLN A 1 75 ? 6.841 10.781 4.148 1.00 89.62 75 GLN A CA 1
ATOM 583 C C . GLN A 1 75 ? 5.805 9.739 3.720 1.00 89.62 75 GLN A C 1
ATOM 585 O O . GLN A 1 75 ? 4.831 9.480 4.438 1.00 89.62 75 GLN A O 1
ATOM 590 N N . ILE A 1 76 ? 5.993 9.164 2.535 1.00 93.75 76 ILE A N 1
ATOM 591 C CA . ILE A 1 76 ? 4.999 8.291 1.910 1.00 93.75 76 ILE A CA 1
ATOM 592 C C . ILE A 1 76 ? 4.668 7.081 2.793 1.00 93.75 76 ILE A C 1
ATOM 594 O O . ILE A 1 76 ? 3.517 6.654 2.867 1.00 93.75 76 ILE A O 1
ATOM 598 N N . GLU A 1 77 ? 5.648 6.603 3.554 1.00 94.88 77 GLU A N 1
ATOM 599 C CA . GLU A 1 77 ? 5.531 5.520 4.520 1.00 94.88 77 GLU A CA 1
ATOM 600 C C . GLU A 1 77 ? 4.554 5.870 5.642 1.00 94.88 77 GLU A C 1
ATOM 602 O O . GLU A 1 77 ? 3.693 5.064 5.977 1.00 94.88 77 GLU A O 1
ATOM 607 N N . GLN A 1 78 ? 4.637 7.080 6.200 1.00 95.44 78 GLN A N 1
ATOM 608 C CA . GLN A 1 78 ? 3.730 7.526 7.262 1.00 95.44 78 GLN A CA 1
ATOM 609 C C . GLN A 1 78 ? 2.306 7.698 6.732 1.00 95.44 78 GLN A C 1
ATOM 611 O O . GLN A 1 78 ? 1.339 7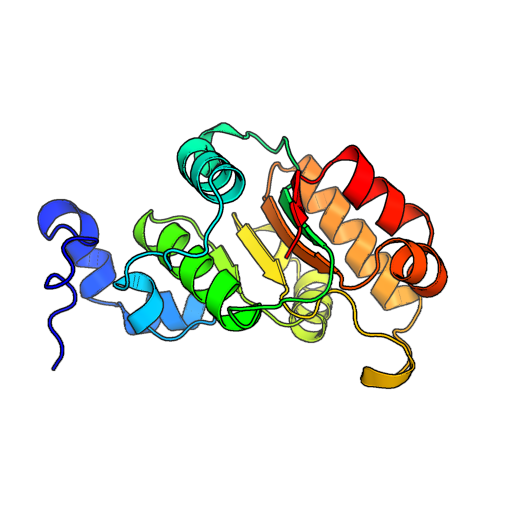.304 7.386 1.00 95.44 78 GLN A O 1
ATOM 616 N N . ARG A 1 79 ? 2.175 8.241 5.516 1.00 95.50 79 ARG A N 1
ATOM 617 C CA . ARG A 1 79 ? 0.889 8.379 4.827 1.00 95.50 79 ARG A CA 1
ATOM 618 C C . ARG A 1 79 ? 0.235 7.011 4.602 1.00 95.50 79 ARG A C 1
ATOM 620 O O . ARG A 1 79 ? -0.917 6.815 4.989 1.00 95.50 79 ARG A O 1
ATOM 627 N N . MET A 1 80 ? 0.970 6.050 4.041 1.00 97.56 80 MET A N 1
ATOM 628 C CA . MET A 1 80 ? 0.478 4.686 3.825 1.00 97.56 80 MET A CA 1
ATOM 629 C C . MET A 1 80 ? 0.224 3.937 5.137 1.00 97.56 80 MET A C 1
ATOM 631 O O . MET A 1 80 ? -0.761 3.204 5.228 1.00 97.56 80 MET A O 1
ATOM 635 N N . ALA A 1 81 ? 1.033 4.146 6.178 1.00 97.94 81 ALA A N 1
ATOM 636 C CA . ALA A 1 81 ? 0.803 3.546 7.490 1.00 97.94 81 ALA A CA 1
ATOM 637 C C . ALA A 1 81 ? -0.505 4.051 8.117 1.00 97.94 81 ALA A C 1
ATOM 639 O O . ALA A 1 81 ? -1.304 3.251 8.606 1.00 97.94 81 ALA A O 1
ATOM 640 N N . ALA A 1 82 ? -0.782 5.356 8.024 1.00 97.19 82 ALA A N 1
ATOM 641 C CA . ALA A 1 82 ? -2.040 5.937 8.484 1.00 97.19 82 ALA A CA 1
ATOM 642 C C . ALA A 1 82 ? -3.255 5.377 7.726 1.00 97.19 82 ALA A C 1
ATOM 644 O O . ALA A 1 82 ? -4.282 5.071 8.335 1.00 97.19 82 ALA A O 1
ATOM 645 N N . ILE A 1 83 ? -3.137 5.203 6.406 1.00 97.88 83 ILE A N 1
ATOM 646 C CA . ILE A 1 83 ? -4.183 4.573 5.589 1.00 97.88 83 ILE A CA 1
ATOM 647 C C . ILE A 1 83 ? -4.377 3.109 5.978 1.00 97.88 83 ILE A C 1
ATOM 649 O O . ILE A 1 83 ? -5.511 2.669 6.149 1.00 97.88 83 ILE A O 1
ATOM 653 N N . THR A 1 84 ? -3.288 2.368 6.170 1.00 98.44 84 THR A N 1
ATOM 654 C CA . THR A 1 84 ? -3.334 0.971 6.616 1.00 98.44 84 THR A CA 1
ATOM 655 C C . THR A 1 84 ? -4.070 0.868 7.948 1.00 98.44 84 THR A C 1
ATOM 657 O O . THR A 1 84 ? -5.019 0.098 8.060 1.00 98.44 84 THR A O 1
ATOM 660 N N . GLY A 1 85 ? -3.725 1.710 8.925 1.00 98.12 85 GLY A N 1
ATOM 661 C CA . GLY A 1 85 ? -4.415 1.768 10.213 1.00 98.12 85 GLY A CA 1
ATOM 662 C C . GLY A 1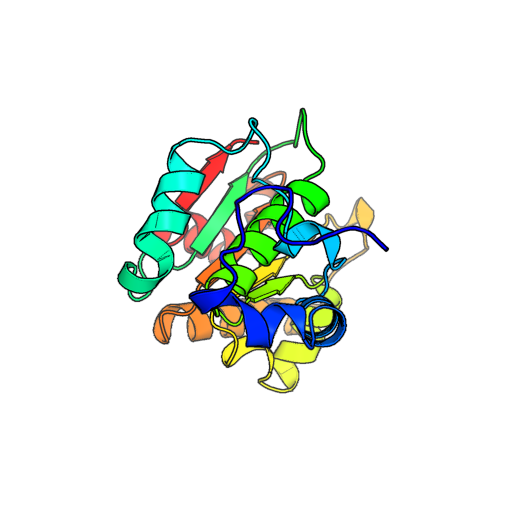 85 ? -5.900 2.111 10.079 1.00 98.12 85 GLY A C 1
ATOM 663 O O . GLY A 1 85 ? -6.738 1.485 10.729 1.00 98.12 85 GLY A O 1
ATOM 664 N N . ALA A 1 86 ? -6.251 3.033 9.176 1.00 98.00 86 ALA A N 1
ATOM 665 C CA . ALA A 1 86 ? -7.640 3.369 8.873 1.00 98.00 86 ALA A CA 1
ATOM 666 C C . ALA A 1 86 ? -8.430 2.196 8.269 1.00 98.00 86 ALA A C 1
ATOM 668 O O . ALA A 1 86 ? -9.598 2.009 8.613 1.00 98.00 86 ALA A O 1
ATOM 669 N N . LEU A 1 87 ? -7.811 1.394 7.403 1.00 98.06 87 LEU A N 1
ATOM 670 C CA . LEU A 1 87 ? -8.421 0.190 6.836 1.00 98.06 87 LEU A CA 1
ATOM 671 C C . LEU A 1 87 ? -8.572 -0.907 7.901 1.00 98.06 87 LEU A C 1
ATOM 673 O O . LEU A 1 87 ? -9.650 -1.489 8.033 1.00 98.06 87 LEU A O 1
ATOM 677 N N . VAL A 1 88 ? -7.534 -1.137 8.709 1.00 98.00 88 VAL A N 1
ATOM 678 C CA . VAL A 1 88 ? -7.521 -2.152 9.776 1.00 98.00 88 VAL A CA 1
ATOM 679 C C . VAL A 1 88 ? -8.598 -1.882 10.822 1.00 98.00 88 VAL A C 1
ATOM 681 O O . VAL A 1 88 ? -9.336 -2.804 11.163 1.00 98.00 88 VAL A O 1
ATOM 684 N N . ARG A 1 89 ? -8.781 -0.628 11.270 1.00 96.38 89 ARG A N 1
ATOM 685 C CA . ARG A 1 89 ? -9.880 -0.303 12.203 1.00 96.38 89 ARG A CA 1
ATOM 686 C C . ARG A 1 89 ? -11.271 -0.510 11.609 1.00 96.38 89 ARG A C 1
ATOM 688 O O . ARG A 1 89 ? -12.222 -0.716 12.342 1.00 96.38 89 ARG A O 1
ATOM 695 N N . ASN A 1 90 ? -11.384 -0.541 10.283 1.00 96.31 90 ASN A N 1
ATOM 696 C CA . ASN A 1 90 ? -12.604 -0.934 9.579 1.00 96.31 90 ASN A CA 1
ATOM 697 C C . ASN A 1 90 ? -12.644 -2.443 9.264 1.00 96.31 90 ASN A C 1
ATOM 699 O O . ASN A 1 90 ? -13.374 -2.856 8.361 1.00 96.31 90 ASN A O 1
ATOM 703 N N . PHE A 1 91 ? -11.862 -3.270 9.967 1.00 96.06 91 PHE A N 1
ATOM 704 C CA . PHE A 1 91 ? -11.744 -4.723 9.786 1.00 96.06 91 PHE A CA 1
ATOM 705 C C . PHE A 1 91 ? -11.444 -5.155 8.340 1.00 96.06 91 PHE A C 1
ATOM 707 O O . PHE A 1 91 ? -11.855 -6.227 7.893 1.00 96.06 91 PHE A O 1
ATOM 714 N N . ILE A 1 92 ? -10.737 -4.314 7.582 1.00 96.56 92 ILE A N 1
ATOM 715 C CA . ILE A 1 92 ? -10.230 -4.656 6.252 1.00 96.56 92 ILE A CA 1
ATOM 716 C C . ILE A 1 92 ? -8.850 -5.286 6.435 1.00 96.56 92 ILE A C 1
ATOM 718 O O . ILE A 1 92 ? -7.987 -4.710 7.095 1.00 96.56 92 ILE A O 1
ATOM 722 N N . ARG A 1 93 ? -8.625 -6.454 5.817 1.00 95.88 93 ARG A N 1
ATOM 723 C CA . ARG A 1 93 ? -7.318 -7.134 5.806 1.00 95.88 93 ARG A CA 1
ATOM 724 C C . ARG A 1 93 ? -6.342 -6.375 4.906 1.00 95.88 93 ARG A C 1
ATOM 726 O O . ARG A 1 93 ? -6.178 -6.720 3.733 1.00 95.88 93 ARG A O 1
ATOM 733 N N . ALA A 1 94 ? -5.776 -5.304 5.448 1.00 97.69 94 ALA A N 1
ATOM 734 C CA . ALA A 1 94 ? -4.788 -4.455 4.806 1.00 97.69 94 ALA A CA 1
ATOM 735 C C . ALA A 1 94 ? -3.399 -4.734 5.383 1.00 97.69 94 ALA A C 1
ATOM 737 O O . ALA A 1 94 ? -3.257 -4.860 6.597 1.00 97.69 94 ALA A O 1
ATOM 738 N N . ARG A 1 95 ? -2.383 -4.798 4.521 1.00 97.69 95 ARG A N 1
ATOM 739 C CA . ARG A 1 95 ? -0.989 -4.955 4.945 1.00 97.69 95 ARG A CA 1
ATOM 740 C C . ARG A 1 95 ? -0.080 -4.016 4.168 1.00 97.69 95 ARG A C 1
ATOM 742 O O . ARG A 1 95 ? -0.117 -3.989 2.937 1.00 97.69 95 ARG A O 1
ATOM 749 N N . MET A 1 96 ? 0.754 -3.291 4.896 1.00 97.69 96 MET A N 1
ATOM 750 C CA . MET A 1 96 ? 1.875 -2.542 4.352 1.00 97.69 96 MET A CA 1
ATOM 751 C C . MET A 1 96 ? 3.101 -3.456 4.301 1.00 97.69 96 MET A C 1
ATOM 753 O O . MET A 1 96 ? 3.407 -4.152 5.268 1.00 97.69 96 MET A O 1
ATOM 757 N N . MET A 1 97 ? 3.788 -3.498 3.163 1.00 96.00 97 MET A N 1
ATOM 758 C CA . MET A 1 97 ? 4.976 -4.332 2.982 1.00 96.00 97 MET A CA 1
ATOM 759 C C . MET A 1 97 ? 5.931 -3.723 1.965 1.00 96.00 97 MET A C 1
ATOM 761 O O . MET A 1 97 ? 5.521 -2.953 1.103 1.00 96.00 97 MET A O 1
ATOM 765 N N . THR A 1 98 ? 7.209 -4.081 2.052 1.00 94.88 98 THR A N 1
ATOM 766 C CA . THR A 1 98 ? 8.193 -3.648 1.054 1.00 94.88 98 THR A CA 1
ATOM 767 C C . THR A 1 98 ? 8.008 -4.394 -0.266 1.00 94.88 98 THR A C 1
ATOM 769 O O . THR A 1 98 ? 7.440 -5.487 -0.283 1.00 94.88 98 THR A O 1
ATOM 772 N N . LEU A 1 99 ? 8.548 -3.856 -1.363 1.00 93.88 99 LEU A N 1
ATOM 773 C CA . LEU A 1 99 ? 8.560 -4.546 -2.655 1.00 93.88 99 LEU A CA 1
ATOM 774 C C . LEU A 1 99 ? 9.212 -5.936 -2.574 1.00 93.88 99 LEU A C 1
ATOM 776 O O . LEU A 1 99 ? 8.674 -6.885 -3.130 1.00 93.88 99 LEU A O 1
ATOM 780 N N . GLY A 1 100 ? 10.320 -6.082 -1.838 1.00 91.75 100 GLY A N 1
ATOM 781 C CA . GLY A 1 100 ? 10.975 -7.382 -1.646 1.00 91.75 100 GLY A CA 1
ATOM 782 C C . GLY A 1 100 ? 10.053 -8.391 -0.958 1.00 91.75 100 GLY A C 1
ATOM 783 O O . GLY A 1 100 ? 9.827 -9.480 -1.472 1.00 91.75 100 GLY A O 1
ATOM 784 N N . THR A 1 101 ? 9.411 -7.981 0.140 1.00 92.75 101 THR A N 1
ATOM 785 C CA . THR A 1 101 ? 8.415 -8.814 0.835 1.00 92.75 101 THR A CA 1
ATOM 786 C C . THR A 1 101 ? 7.222 -9.154 -0.058 1.00 92.75 101 THR A C 1
ATOM 788 O O . THR A 1 101 ? 6.679 -10.250 0.039 1.00 92.75 101 THR A O 1
ATOM 791 N N . PHE A 1 102 ? 6.806 -8.233 -0.930 1.00 93.88 102 PHE A N 1
ATOM 792 C CA . PHE A 1 102 ? 5.735 -8.477 -1.891 1.00 93.88 102 PHE A CA 1
ATOM 793 C C . PHE A 1 102 ? 6.133 -9.526 -2.934 1.00 93.88 102 PHE A C 1
ATOM 795 O O . PHE A 1 102 ? 5.335 -10.416 -3.220 1.00 93.88 102 PHE A O 1
ATOM 802 N N . VAL A 1 103 ? 7.362 -9.477 -3.458 1.00 91.25 103 VAL A N 1
ATOM 803 C CA . VAL A 1 103 ? 7.898 -10.498 -4.375 1.00 91.25 103 VAL A CA 1
ATOM 804 C C . VAL A 1 103 ? 7.901 -11.872 -3.705 1.00 91.25 103 VAL A C 1
ATOM 806 O O . VAL A 1 103 ? 7.367 -12.828 -4.268 1.00 91.25 103 VAL A O 1
ATOM 809 N N . ASP A 1 104 ? 8.415 -11.959 -2.477 1.00 89.75 104 ASP A N 1
ATOM 810 C CA . ASP A 1 104 ? 8.453 -13.217 -1.723 1.00 89.75 104 ASP A CA 1
ATOM 811 C C . ASP A 1 104 ? 7.035 -13.749 -1.439 1.00 89.75 104 ASP A C 1
ATOM 813 O O . ASP A 1 104 ? 6.752 -14.937 -1.602 1.00 89.75 104 ASP A O 1
ATOM 817 N N . ALA A 1 105 ? 6.106 -12.861 -1.068 1.00 86.62 105 ALA A N 1
ATOM 818 C CA . ALA A 1 105 ? 4.711 -13.209 -0.799 1.00 86.62 105 ALA A CA 1
ATOM 819 C C . ALA A 1 105 ? 3.920 -13.589 -2.062 1.00 86.62 105 ALA A C 1
ATOM 821 O O . ALA A 1 105 ? 2.930 -14.317 -1.954 1.00 86.62 105 ALA A O 1
ATOM 822 N N . SER A 1 106 ? 4.342 -13.110 -3.235 1.00 80.00 106 SER A N 1
ATOM 823 C CA . SER A 1 106 ? 3.752 -13.457 -4.533 1.00 80.00 106 SER A CA 1
ATOM 824 C C . SER A 1 106 ? 4.049 -14.912 -4.892 1.00 80.00 106 SER A C 1
ATOM 826 O O . SER A 1 106 ? 3.147 -15.646 -5.284 1.00 80.00 106 SER A O 1
ATOM 828 N N . ALA A 1 107 ? 5.279 -15.376 -4.642 1.00 77.12 107 ALA A N 1
ATOM 829 C CA . ALA A 1 107 ? 5.658 -16.775 -4.852 1.00 77.12 107 ALA A CA 1
ATOM 830 C C . ALA A 1 107 ? 4.877 -17.757 -3.952 1.00 77.12 107 ALA A C 1
ATOM 832 O O . ALA A 1 107 ? 4.704 -18.919 -4.311 1.00 77.12 107 ALA A O 1
ATOM 833 N N . GLY A 1 108 ? 4.402 -17.296 -2.789 1.00 72.44 108 GLY A N 1
ATOM 834 C CA . GLY A 1 108 ? 3.612 -18.087 -1.840 1.00 72.44 108 GLY A CA 1
ATOM 835 C C . GLY A 1 108 ? 2.097 -17.845 -1.874 1.00 72.44 108 GLY A C 1
ATOM 836 O O . GLY A 1 108 ? 1.417 -18.305 -0.962 1.00 72.44 108 GLY A O 1
ATOM 837 N N . HIS A 1 109 ? 1.569 -17.082 -2.841 1.00 72.62 109 HIS A N 1
ATOM 838 C CA . HIS A 1 109 ? 0.157 -16.653 -2.947 1.00 72.62 109 HIS A CA 1
ATOM 839 C C . HIS A 1 109 ? -0.419 -15.848 -1.758 1.00 72.62 109 HIS A C 1
ATOM 841 O O . HIS A 1 109 ? -1.570 -15.415 -1.797 1.00 72.62 109 HIS A O 1
ATOM 847 N N . VAL A 1 110 ? 0.368 -15.545 -0.721 1.00 72.38 110 VAL A N 1
ATOM 848 C CA . VAL A 1 110 ? -0.079 -14.786 0.466 1.00 72.38 110 VAL A CA 1
ATOM 849 C C . VAL A 1 110 ? -0.520 -13.368 0.097 1.00 72.38 110 VAL A C 1
ATOM 851 O O . VAL A 1 110 ? -1.453 -12.817 0.687 1.00 72.38 110 VAL A O 1
ATOM 854 N N . ALA A 1 111 ? 0.143 -12.764 -0.891 1.00 70.94 111 ALA A N 1
ATOM 855 C CA . ALA A 1 111 ? -0.206 -11.434 -1.368 1.00 70.94 111 ALA A CA 1
ATOM 856 C C . ALA A 1 111 ? -1.582 -11.392 -2.054 1.00 70.94 111 ALA A C 1
ATOM 858 O O . ALA A 1 111 ? -2.208 -10.337 -2.036 1.00 70.94 111 ALA A O 1
ATOM 859 N N . ALA A 1 112 ? -2.087 -12.493 -2.620 1.00 73.62 112 ALA A N 1
ATOM 860 C CA . ALA A 1 112 ? -3.359 -12.519 -3.349 1.00 73.62 112 ALA A CA 1
ATOM 861 C C . ALA A 1 112 ? -4.587 -12.442 -2.416 1.00 73.62 112 ALA A C 1
ATOM 863 O O . ALA A 1 112 ? -5.583 -11.790 -2.738 1.00 73.62 112 ALA A O 1
ATOM 864 N N . ASP A 1 113 ? -4.492 -13.007 -1.209 1.00 84.62 113 ASP A N 1
ATOM 865 C CA . ASP A 1 113 ? -5.627 -13.108 -0.276 1.00 84.62 113 ASP A CA 1
ATOM 866 C C . ASP A 1 113 ? -5.977 -11.795 0.440 1.00 84.62 113 ASP A C 1
ATOM 868 O O . ASP A 1 113 ? -7.103 -11.598 0.923 1.00 84.62 113 ASP A O 1
ATOM 872 N N . LEU A 1 114 ? -5.017 -10.873 0.527 1.00 93.19 114 LEU A N 1
ATOM 873 C CA . LEU A 1 114 ? -5.178 -9.607 1.236 1.00 93.19 114 LEU A CA 1
ATOM 874 C C . LEU A 1 114 ? -6.149 -8.676 0.505 1.00 93.19 114 LEU A C 1
ATOM 876 O O . LEU A 1 114 ? -6.045 -8.454 -0.704 1.00 93.19 114 LEU A O 1
ATOM 880 N N . SER A 1 115 ? -7.067 -8.066 1.263 1.00 95.81 115 SER A N 1
ATOM 881 C CA . SER A 1 115 ? -8.043 -7.112 0.715 1.00 95.81 115 SER A CA 1
ATOM 882 C C . SER A 1 115 ? -7.357 -5.853 0.194 1.00 95.81 115 SER A C 1
ATOM 884 O O . SER A 1 115 ? -7.732 -5.346 -0.862 1.00 95.81 115 SER A O 1
ATOM 886 N N . CYS A 1 116 ? -6.328 -5.389 0.907 1.00 97.62 116 CYS A N 1
ATOM 887 C CA . CYS A 1 116 ? -5.473 -4.290 0.479 1.00 97.62 116 CYS A CA 1
ATOM 888 C C . CYS A 1 116 ? -4.000 -4.625 0.715 1.00 97.62 116 CYS A C 1
ATOM 890 O O . CYS A 1 116 ? -3.636 -5.083 1.797 1.00 97.62 116 CYS A O 1
ATOM 892 N N . VAL A 1 117 ? -3.151 -4.332 -0.261 1.00 97.62 117 VAL A N 1
ATOM 893 C CA . VAL A 1 117 ? -1.693 -4.330 -0.087 1.00 97.62 117 VAL A CA 1
ATOM 894 C C . VAL A 1 117 ? -1.196 -2.917 -0.338 1.00 97.62 117 VAL A C 1
ATOM 896 O O . VAL A 1 117 ? -1.668 -2.270 -1.268 1.00 97.62 117 VAL A O 1
ATOM 899 N N . LEU A 1 118 ? -0.287 -2.424 0.497 1.00 98.38 118 LEU A N 1
ATOM 900 C CA . LEU A 1 118 ? 0.345 -1.119 0.333 1.00 98.38 118 LEU A CA 1
ATOM 901 C C . LEU A 1 118 ? 1.856 -1.310 0.203 1.00 98.38 118 LEU A C 1
ATOM 903 O O . LEU A 1 118 ? 2.464 -1.945 1.065 1.00 98.38 118 LEU A O 1
ATOM 907 N N . ILE A 1 119 ? 2.446 -0.769 -0.863 1.00 97.62 119 ILE A N 1
ATOM 908 C CA . ILE A 1 119 ? 3.865 -0.936 -1.193 1.00 97.62 119 ILE A CA 1
ATOM 909 C C . ILE A 1 119 ? 4.504 0.457 -1.321 1.00 97.62 119 ILE A C 1
ATOM 911 O O . ILE A 1 119 ? 4.461 1.061 -2.398 1.00 97.62 119 ILE A O 1
ATOM 915 N N . PRO A 1 120 ? 5.080 1.005 -0.234 1.00 96.38 120 PRO A N 1
ATOM 916 C CA . PRO A 1 120 ? 5.607 2.370 -0.210 1.00 96.38 120 PRO A CA 1
ATOM 917 C C . PRO A 1 120 ? 6.867 2.536 -1.056 1.00 96.38 120 PRO A C 1
ATOM 919 O O . PRO A 1 120 ? 7.156 3.637 -1.491 1.00 96.38 120 PRO A O 1
ATOM 922 N N . ASN A 1 121 ? 7.607 1.459 -1.313 1.00 94.50 121 ASN A N 1
ATOM 923 C CA . ASN A 1 121 ? 8.818 1.455 -2.128 1.00 94.50 121 ASN A CA 1
ATOM 924 C C . ASN A 1 121 ? 8.624 0.625 -3.406 1.00 94.50 121 ASN A C 1
ATOM 926 O O . ASN A 1 121 ? 9.513 -0.125 -3.800 1.00 94.50 121 ASN A O 1
ATOM 930 N N . PHE A 1 122 ? 7.436 0.712 -4.017 1.00 96.31 122 PHE A N 1
ATOM 931 C CA . PHE A 1 122 ? 7.085 -0.091 -5.191 1.00 96.31 122 PHE A CA 1
ATOM 932 C C . PHE A 1 122 ? 8.008 0.157 -6.383 1.00 96.31 122 PHE A C 1
ATOM 934 O O . PHE A 1 122 ? 8.315 -0.779 -7.112 1.00 96.31 122 PHE A O 1
ATOM 941 N N . PHE A 1 123 ? 8.445 1.401 -6.572 1.00 93.38 123 PHE A N 1
ATOM 942 C CA . PHE A 1 123 ? 9.417 1.741 -7.595 1.00 93.38 123 PHE A CA 1
ATOM 943 C C . PHE A 1 123 ? 10.692 2.282 -6.959 1.00 93.38 123 PHE A C 1
ATOM 945 O O . PHE A 1 123 ? 10.694 3.350 -6.346 1.00 93.38 123 PHE A O 1
ATOM 952 N N . LEU A 1 124 ? 11.771 1.527 -7.135 1.00 85.69 124 LEU A N 1
ATOM 953 C CA . LEU A 1 124 ? 13.134 1.918 -6.802 1.00 85.69 124 LEU A CA 1
ATOM 954 C C . LEU A 1 124 ? 13.940 1.900 -8.093 1.00 85.69 124 LEU A C 1
ATOM 956 O O . LEU A 1 124 ? 13.852 0.930 -8.850 1.00 85.69 124 LEU A O 1
ATOM 960 N N . THR A 1 125 ? 14.697 2.967 -8.338 1.00 85.25 125 THR A N 1
ATOM 961 C CA . THR A 1 125 ? 15.547 3.032 -9.526 1.00 85.25 125 THR A CA 1
ATOM 962 C C . THR A 1 125 ? 16.740 2.098 -9.381 1.00 85.25 125 THR A C 1
ATOM 964 O O . THR A 1 125 ? 17.181 1.782 -8.269 1.00 85.25 125 THR A O 1
ATOM 967 N N . SER A 1 126 ? 17.313 1.707 -10.517 1.00 81.44 126 SER A N 1
ATOM 968 C CA . SER A 1 126 ? 18.563 0.933 -10.546 1.00 81.44 126 SER A CA 1
ATOM 969 C C . SER A 1 126 ? 19.709 1.552 -9.722 1.00 81.44 126 SER A C 1
ATOM 971 O O . SER A 1 126 ? 20.559 0.819 -9.215 1.00 81.44 126 SER A O 1
ATOM 973 N N . ILE A 1 127 ? 19.710 2.876 -9.543 1.00 81.50 127 ILE A N 1
ATOM 974 C CA . ILE A 1 127 ? 20.699 3.615 -8.749 1.00 81.50 127 ILE A CA 1
ATOM 975 C C . ILE A 1 127 ? 20.442 3.452 -7.244 1.00 81.50 127 ILE A C 1
ATOM 977 O O . ILE A 1 127 ? 21.395 3.319 -6.479 1.00 81.50 127 ILE A O 1
ATOM 981 N N . ASP A 1 128 ? 19.177 3.435 -6.819 1.00 77.81 128 ASP A N 1
ATOM 982 C CA . ASP A 1 128 ? 18.800 3.442 -5.400 1.00 77.81 128 ASP A CA 1
ATOM 983 C C . ASP A 1 128 ? 18.871 2.050 -4.754 1.00 77.81 128 ASP A C 1
ATOM 985 O O . ASP A 1 128 ? 19.219 1.927 -3.580 1.00 77.81 128 ASP A O 1
ATOM 989 N N . ALA A 1 129 ? 18.521 0.996 -5.499 1.00 76.94 129 ALA A N 1
ATOM 990 C CA . ALA A 1 129 ? 18.360 -0.353 -4.942 1.00 76.94 129 ALA A CA 1
ATOM 991 C C . ALA A 1 129 ? 18.943 -1.482 -5.808 1.00 76.94 129 ALA A C 1
ATOM 993 O O . ALA A 1 129 ? 18.765 -2.659 -5.487 1.00 76.94 129 ALA A O 1
ATOM 994 N N . GLY A 1 130 ? 19.652 -1.148 -6.889 1.00 76.06 130 GLY A N 1
ATOM 995 C CA . GLY A 1 130 ? 20.138 -2.128 -7.858 1.00 76.06 130 GLY A CA 1
ATOM 996 C C . GLY A 1 130 ? 19.051 -2.613 -8.822 1.00 76.06 130 GLY A C 1
ATOM 997 O O . GLY A 1 130 ? 17.924 -2.124 -8.838 1.00 76.06 130 GLY A O 1
ATOM 998 N N . MET A 1 131 ? 19.405 -3.567 -9.687 1.00 80.06 131 MET A N 1
ATOM 999 C CA . MET A 1 131 ? 18.488 -4.085 -10.707 1.00 80.06 131 MET A CA 1
ATOM 1000 C C . MET A 1 131 ? 17.609 -5.214 -10.164 1.00 80.06 131 MET A C 1
ATOM 1002 O O . MET A 1 131 ? 18.116 -6.215 -9.658 1.00 80.06 131 MET A O 1
ATOM 1006 N N . ILE A 1 132 ? 16.294 -5.092 -10.356 1.00 88.25 132 ILE A N 1
ATOM 1007 C CA . ILE A 1 132 ? 15.343 -6.186 -10.130 1.00 88.25 132 ILE A CA 1
ATOM 1008 C C . ILE A 1 132 ? 15.440 -7.180 -11.289 1.00 88.25 132 ILE A C 1
ATOM 1010 O O . ILE A 1 132 ? 15.466 -6.795 -12.462 1.00 88.25 132 ILE A O 1
ATOM 1014 N N . ALA A 1 133 ? 15.483 -8.475 -10.981 1.00 90.69 133 ALA A N 1
ATOM 1015 C CA . ALA A 1 133 ? 15.554 -9.496 -12.016 1.00 90.69 133 ALA A CA 1
ATOM 1016 C C . ALA A 1 133 ? 14.245 -9.560 -12.828 1.00 90.69 133 ALA A C 1
ATOM 1018 O O . ALA A 1 133 ? 13.147 -9.449 -12.285 1.00 90.69 133 ALA A O 1
ATOM 1019 N N . LYS A 1 134 ? 14.338 -9.822 -14.140 1.00 92.19 134 LYS A N 1
ATOM 1020 C CA . LYS A 1 134 ? 13.165 -9.863 -15.044 1.00 92.19 134 LYS A CA 1
ATOM 1021 C C . LYS A 1 134 ? 12.066 -10.834 -14.596 1.00 92.19 134 LYS A C 1
ATOM 1023 O O . LYS A 1 134 ? 10.884 -10.556 -14.783 1.00 92.19 134 LYS A O 1
ATOM 1028 N N . TRP A 1 135 ? 12.448 -11.965 -14.004 1.00 91.56 135 TRP A N 1
ATOM 1029 C CA . TRP A 1 135 ? 11.489 -12.945 -13.494 1.00 91.56 135 TRP A CA 1
ATOM 1030 C C . TRP A 1 135 ? 10.713 -12.410 -12.280 1.00 91.56 135 TRP A C 1
ATOM 1032 O O . TRP A 1 135 ? 9.522 -12.679 -12.167 1.00 91.56 135 TRP A O 1
ATOM 1042 N N . GLN A 1 136 ? 11.341 -11.591 -11.425 1.00 91.62 136 GLN A N 1
ATOM 1043 C CA . GLN A 1 136 ? 10.663 -10.931 -10.304 1.00 91.62 136 GLN A CA 1
ATOM 1044 C C . GLN A 1 136 ? 9.675 -9.888 -10.820 1.00 91.62 136 GLN A C 1
ATOM 1046 O O . GLN A 1 136 ? 8.542 -9.855 -10.360 1.00 91.62 136 GLN A O 1
ATOM 1051 N N . LEU A 1 137 ? 10.066 -9.087 -11.819 1.00 93.56 137 LEU A N 1
ATOM 1052 C CA . LEU A 1 137 ? 9.154 -8.135 -12.468 1.00 93.56 137 LEU A CA 1
ATOM 1053 C C . LEU A 1 137 ? 7.942 -8.838 -13.088 1.00 93.56 137 LEU A C 1
ATOM 1055 O O . LEU A 1 137 ? 6.824 -8.361 -12.937 1.00 93.56 137 LEU A O 1
ATOM 1059 N N . SER A 1 138 ? 8.147 -9.991 -13.729 1.00 93.31 138 SER A N 1
ATOM 1060 C CA . SER A 1 138 ? 7.042 -10.786 -14.283 1.00 93.31 138 SER A CA 1
ATOM 1061 C C . SER A 1 138 ? 6.095 -11.258 -13.172 1.00 93.31 138 SER A C 1
ATOM 1063 O O . SER A 1 138 ? 4.898 -11.013 -13.250 1.00 93.31 138 SER A O 1
ATOM 1065 N N . ALA A 1 139 ? 6.634 -11.808 -12.079 1.00 92.25 139 ALA A N 1
ATOM 1066 C CA . ALA A 1 139 ? 5.833 -12.248 -10.935 1.00 92.25 139 ALA A CA 1
ATOM 1067 C C . ALA A 1 139 ? 5.062 -11.099 -10.256 1.00 92.25 139 ALA A C 1
ATOM 1069 O O . ALA A 1 139 ? 3.899 -11.266 -9.886 1.00 92.25 139 ALA A O 1
ATOM 1070 N N . ILE A 1 140 ? 5.682 -9.920 -10.112 1.00 94.62 140 ILE A N 1
ATOM 1071 C CA . ILE A 1 140 ? 5.014 -8.720 -9.586 1.00 94.62 140 ILE A CA 1
ATOM 1072 C C . ILE A 1 140 ? 3.850 -8.342 -10.505 1.00 94.62 140 ILE A C 1
ATOM 1074 O O . ILE A 1 140 ? 2.746 -8.112 -10.017 1.00 94.62 140 ILE A O 1
ATOM 1078 N N . TYR A 1 141 ? 4.091 -8.274 -11.818 1.00 95.94 141 TYR A N 1
ATOM 1079 C CA . TYR A 1 141 ? 3.070 -7.903 -12.795 1.00 95.94 141 TYR A CA 1
ATOM 1080 C C . TYR A 1 141 ? 1.874 -8.855 -12.738 1.00 95.94 141 TYR A C 1
ATOM 1082 O O . TYR A 1 141 ? 0.743 -8.403 -12.553 1.00 95.94 141 TYR A O 1
ATOM 1090 N N . ASP A 1 142 ? 2.138 -10.160 -12.806 1.00 94.19 142 ASP A N 1
ATOM 1091 C CA . ASP A 1 142 ? 1.111 -11.201 -12.767 1.00 94.19 142 ASP A CA 1
ATOM 1092 C C . ASP A 1 142 ? 0.287 -11.114 -11.478 1.00 94.19 142 ASP A C 1
ATOM 1094 O O . ASP A 1 142 ? -0.941 -11.157 -11.520 1.00 94.19 142 ASP A O 1
ATOM 1098 N N . THR A 1 143 ? 0.941 -10.869 -10.338 1.00 94.94 143 THR A N 1
ATOM 1099 C CA . THR A 1 143 ? 0.255 -10.712 -9.047 1.00 94.94 143 THR A CA 1
ATOM 1100 C C . THR A 1 143 ? -0.622 -9.459 -9.011 1.00 94.94 143 THR A C 1
ATOM 1102 O O . THR A 1 143 ? -1.729 -9.495 -8.474 1.00 94.94 143 THR A O 1
ATOM 1105 N N . LEU A 1 144 ? -0.175 -8.329 -9.569 1.00 95.56 144 LEU A N 1
ATOM 1106 C CA . LEU A 1 144 ? -0.997 -7.113 -9.625 1.00 95.56 144 LEU A CA 1
ATOM 1107 C C . LEU A 1 144 ? -2.235 -7.303 -10.512 1.00 95.56 144 LEU A C 1
ATOM 1109 O O . LEU A 1 144 ? -3.321 -6.851 -10.140 1.00 95.56 144 LEU A O 1
ATOM 1113 N N . VAL A 1 145 ? -2.081 -7.990 -11.646 1.00 94.94 145 VAL A N 1
ATOM 1114 C CA . VAL A 1 145 ? -3.187 -8.332 -12.552 1.00 94.94 145 VAL A CA 1
ATOM 1115 C C . VAL A 1 145 ? -4.149 -9.316 -11.885 1.00 94.94 145 VAL A C 1
ATOM 1117 O O . VAL A 1 145 ? -5.359 -9.094 -11.893 1.00 94.94 145 VAL A O 1
ATOM 1120 N N . GLU A 1 146 ? -3.644 -10.362 -11.234 1.00 93.81 146 GLU A N 1
ATOM 1121 C CA . GLU A 1 146 ? -4.472 -11.318 -10.493 1.00 93.81 146 GLU A CA 1
ATOM 1122 C C . GLU A 1 146 ? -5.278 -10.613 -9.395 1.00 93.81 146 GLU A C 1
ATOM 1124 O O . GLU A 1 146 ? -6.489 -10.820 -9.270 1.00 93.81 146 GLU A O 1
ATOM 1129 N N . ARG A 1 147 ? -4.634 -9.730 -8.623 1.00 94.69 147 ARG A N 1
ATOM 1130 C CA . ARG A 1 147 ? -5.301 -8.933 -7.585 1.00 94.69 147 ARG A CA 1
ATOM 1131 C C . ARG A 1 147 ? -6.410 -8.064 -8.172 1.00 94.69 147 ARG A C 1
ATOM 1133 O O . ARG A 1 147 ? -7.513 -8.071 -7.624 1.00 94.69 147 ARG A O 1
ATOM 1140 N N . GLN A 1 148 ? -6.154 -7.382 -9.290 1.00 94.50 148 GLN A N 1
ATOM 1141 C CA . GLN A 1 148 ? -7.173 -6.616 -10.014 1.00 94.50 148 GLN A CA 1
ATOM 1142 C C . GLN A 1 148 ? -8.359 -7.507 -10.408 1.00 94.50 148 GLN A C 1
ATOM 1144 O O . GLN A 1 148 ? -9.505 -7.148 -10.137 1.00 94.50 148 GLN A O 1
ATOM 1149 N N . MET A 1 149 ? -8.102 -8.660 -11.033 1.00 93.00 149 MET A N 1
ATOM 1150 C CA . MET A 1 149 ? -9.152 -9.578 -11.493 1.00 93.00 149 MET A CA 1
ATOM 1151 C C . MET A 1 149 ? -10.037 -10.082 -10.345 1.00 93.00 149 MET A C 1
ATOM 1153 O O . MET A 1 149 ? -11.231 -10.297 -10.538 1.00 93.00 149 MET A O 1
ATOM 1157 N N . HIS A 1 150 ? -9.477 -10.213 -9.141 1.00 93.38 150 HIS A N 1
ATOM 1158 C CA . HIS A 1 150 ? -10.199 -10.604 -7.924 1.00 93.38 150 HIS A CA 1
ATOM 1159 C C . HIS A 1 150 ? -10.756 -9.419 -7.119 1.00 93.38 150 HIS A C 1
ATOM 1161 O O . HIS A 1 150 ? -11.184 -9.578 -5.970 1.00 93.38 150 HIS A O 1
ATOM 1167 N N . GLY A 1 151 ? -10.715 -8.216 -7.688 1.00 94.25 151 GLY A N 1
ATOM 1168 C CA . GLY A 1 151 ? -11.188 -6.984 -7.071 1.00 94.25 151 GLY A CA 1
ATOM 1169 C C . GLY A 1 151 ? -10.447 -6.568 -5.798 1.00 94.25 151 GLY A C 1
ATOM 1170 O O . GLY A 1 151 ? -10.972 -5.795 -4.991 1.00 94.25 151 GLY A O 1
ATOM 1171 N N . LYS A 1 152 ? -9.227 -7.074 -5.598 1.00 95.69 152 LYS A N 1
ATOM 1172 C CA . LYS A 1 152 ? -8.345 -6.706 -4.487 1.00 95.69 152 LYS A CA 1
ATOM 1173 C C . LYS A 1 152 ? -7.631 -5.401 -4.810 1.00 95.69 152 LYS A C 1
ATOM 1175 O O . LYS A 1 152 ? -7.266 -5.144 -5.950 1.00 95.69 152 LYS A O 1
ATOM 1180 N N . GLN A 1 153 ? -7.417 -4.586 -3.784 1.00 97.25 153 GLN A N 1
ATOM 1181 C CA . GLN A 1 153 ? -6.888 -3.235 -3.951 1.00 97.25 153 GLN A CA 1
ATOM 1182 C C . GLN A 1 153 ? -5.386 -3.189 -3.694 1.00 97.25 153 GLN A C 1
ATOM 1184 O O . GLN A 1 153 ? -4.910 -3.760 -2.711 1.00 97.25 153 GLN A O 1
ATOM 1189 N N . THR A 1 154 ? -4.625 -2.481 -4.519 1.00 97.62 154 THR A N 1
ATOM 1190 C CA . THR A 1 154 ? -3.191 -2.273 -4.260 1.00 97.62 154 THR A CA 1
ATOM 1191 C C . THR A 1 154 ? -2.869 -0.785 -4.221 1.00 97.62 154 THR A C 1
ATOM 1193 O O . THR A 1 154 ? -3.264 -0.038 -5.107 1.00 97.62 154 THR A O 1
ATOM 1196 N N . ILE A 1 155 ? -2.174 -0.325 -3.183 1.00 98.25 155 ILE A N 1
ATOM 1197 C CA . ILE A 1 155 ? -1.735 1.065 -3.070 1.00 98.25 155 ILE A CA 1
ATOM 1198 C C . ILE A 1 155 ? -0.234 1.127 -3.322 1.00 98.25 155 ILE A C 1
ATOM 1200 O O . ILE A 1 155 ? 0.544 0.479 -2.623 1.00 98.25 155 ILE A O 1
ATOM 1204 N N . LEU A 1 156 ? 0.161 1.898 -4.328 1.00 98.19 156 LEU A N 1
ATOM 1205 C CA . LEU A 1 156 ? 1.530 1.975 -4.829 1.00 98.19 156 LEU A CA 1
ATOM 1206 C C . LEU A 1 156 ? 2.087 3.387 -4.668 1.00 98.19 156 LEU A C 1
ATOM 1208 O O . LEU A 1 156 ? 1.335 4.362 -4.610 1.00 98.19 156 LEU A O 1
ATOM 1212 N N . TYR A 1 157 ? 3.411 3.496 -4.643 1.00 97.38 157 TYR A N 1
ATOM 1213 C CA . TYR A 1 157 ? 4.115 4.763 -4.806 1.00 97.38 157 TYR A CA 1
ATOM 1214 C C . TYR A 1 157 ? 5.135 4.666 -5.930 1.00 97.38 157 TYR A C 1
ATOM 1216 O O . TYR A 1 157 ? 5.959 3.750 -5.966 1.00 97.38 157 TYR A O 1
ATOM 1224 N N . VAL A 1 158 ? 5.068 5.634 -6.838 1.00 95.94 158 VAL A N 1
ATOM 1225 C CA . VAL A 1 158 ? 5.947 5.748 -7.994 1.00 95.94 158 VAL A CA 1
ATOM 1226 C C . VAL A 1 158 ? 6.380 7.200 -8.128 1.00 95.94 158 VAL A C 1
ATOM 1228 O O . VAL A 1 158 ? 5.578 8.074 -8.441 1.00 95.94 158 VAL A O 1
ATOM 1231 N N . LYS A 1 159 ? 7.669 7.473 -7.925 1.00 93.50 159 LYS A N 1
ATOM 1232 C CA . LYS A 1 159 ? 8.201 8.835 -8.057 1.00 93.50 159 LYS A CA 1
ATOM 1233 C C . LYS A 1 159 ? 8.078 9.373 -9.490 1.00 93.50 159 LYS A C 1
ATOM 1235 O O . LYS A 1 159 ? 7.706 10.528 -9.677 1.00 93.50 159 LYS A O 1
ATOM 1240 N N . ASP A 1 160 ? 8.353 8.525 -10.481 1.00 94.44 160 ASP A N 1
ATOM 1241 C CA . ASP A 1 160 ? 8.305 8.853 -11.909 1.00 94.44 160 ASP A CA 1
ATOM 1242 C C . ASP A 1 160 ? 7.714 7.675 -12.699 1.00 94.44 160 ASP A C 1
ATOM 1244 O O . ASP A 1 160 ? 8.283 6.581 -12.738 1.00 94.44 160 ASP A O 1
ATOM 1248 N N . LEU A 1 161 ? 6.541 7.899 -13.295 1.00 96.12 161 LEU A N 1
ATOM 1249 C CA . LEU A 1 161 ? 5.788 6.868 -14.006 1.00 96.12 161 LEU A CA 1
ATOM 1250 C C . LEU A 1 161 ? 6.388 6.539 -15.381 1.00 96.12 161 LEU A C 1
ATOM 1252 O O . LEU A 1 161 ? 6.326 5.388 -15.815 1.00 96.12 161 LEU A O 1
ATOM 1256 N N . ASP A 1 162 ? 7.013 7.515 -16.039 1.00 96.12 162 ASP A N 1
ATOM 1257 C CA . ASP A 1 162 ? 7.670 7.302 -17.329 1.00 96.12 162 ASP A CA 1
ATOM 1258 C C . ASP A 1 162 ? 8.961 6.504 -17.141 1.00 96.12 162 ASP A C 1
ATOM 1260 O O . ASP A 1 162 ? 9.291 5.623 -17.941 1.00 96.12 162 ASP A O 1
ATOM 1264 N N . LEU A 1 163 ? 9.699 6.780 -16.062 1.00 95.50 163 LEU A N 1
ATOM 1265 C CA . LEU A 1 163 ? 10.886 6.005 -15.717 1.00 95.50 163 LEU A CA 1
ATOM 1266 C C . LEU A 1 163 ? 10.527 4.575 -15.295 1.00 95.50 163 LEU A C 1
ATOM 1268 O O . LEU A 1 163 ? 11.200 3.641 -15.732 1.00 95.50 163 LEU A O 1
ATOM 1272 N N . LEU A 1 164 ? 9.432 4.380 -14.550 1.00 96.19 164 LEU A N 1
ATOM 1273 C CA . LEU A 1 164 ? 8.880 3.046 -14.279 1.00 96.19 164 LEU A CA 1
ATOM 1274 C C . LEU A 1 164 ? 8.612 2.290 -15.590 1.00 96.19 164 LEU A C 1
ATOM 1276 O O . LEU A 1 164 ? 9.012 1.135 -15.722 1.00 96.19 164 LEU A O 1
ATOM 1280 N N . GLY A 1 165 ? 7.990 2.932 -16.583 1.00 96.31 165 GLY A N 1
ATOM 1281 C CA . GLY A 1 165 ? 7.740 2.319 -17.892 1.00 96.31 165 GLY A CA 1
ATOM 1282 C C . GLY A 1 165 ? 9.018 1.881 -18.617 1.00 96.31 165 GLY A C 1
ATOM 1283 O O . GLY A 1 165 ? 9.023 0.851 -19.295 1.00 96.31 165 GLY A O 1
ATOM 1284 N N . LYS A 1 166 ? 10.121 2.620 -18.444 1.00 95.12 166 LYS A N 1
ATOM 1285 C CA . LYS A 1 166 ? 11.436 2.281 -19.015 1.00 95.12 166 LYS A CA 1
ATOM 1286 C C . LYS A 1 166 ? 12.134 1.146 -18.265 1.00 95.12 166 LYS A C 1
ATOM 1288 O O . LYS A 1 166 ? 12.722 0.285 -18.913 1.00 95.12 166 LYS A O 1
ATOM 1293 N N . GLU A 1 167 ? 12.088 1.148 -16.933 1.00 94.06 167 GLU A N 1
ATOM 1294 C CA . GLU A 1 167 ? 12.826 0.183 -16.104 1.00 94.06 167 GLU A CA 1
ATOM 1295 C C . GLU A 1 167 ? 12.043 -1.113 -15.853 1.00 94.06 167 GLU A C 1
ATOM 1297 O O . GLU A 1 167 ? 12.601 -2.201 -15.983 1.00 94.06 167 GLU A O 1
ATOM 1302 N N . TYR A 1 168 ? 10.754 -1.023 -15.512 1.00 95.38 168 TYR A N 1
ATOM 1303 C CA . TYR A 1 168 ? 9.907 -2.189 -15.208 1.00 95.38 168 TYR A CA 1
ATOM 1304 C C . TYR A 1 168 ? 9.137 -2.672 -16.445 1.00 95.38 168 TYR A C 1
ATOM 1306 O O . TYR A 1 168 ? 8.724 -3.830 -16.512 1.00 95.38 168 TYR A O 1
ATOM 1314 N N . GLY A 1 169 ? 8.986 -1.806 -17.451 1.00 95.88 169 GLY A N 1
ATOM 1315 C CA . GLY A 1 169 ? 8.346 -2.101 -18.730 1.00 95.88 169 GLY A CA 1
ATOM 1316 C C . GLY A 1 169 ? 6.997 -1.401 -18.911 1.00 95.88 169 GLY A C 1
ATOM 1317 O O . GLY A 1 169 ? 6.266 -1.130 -17.959 1.00 95.88 169 GLY A O 1
ATOM 1318 N N . LEU A 1 170 ? 6.627 -1.158 -20.174 1.00 96.81 170 LEU A N 1
ATOM 1319 C CA . LEU A 1 170 ? 5.413 -0.413 -20.548 1.00 96.81 170 LEU A CA 1
ATOM 1320 C C . LEU A 1 170 ? 4.109 -1.031 -20.021 1.00 96.81 170 LEU A C 1
ATOM 1322 O O . LEU A 1 170 ? 3.121 -0.321 -19.855 1.00 96.81 170 LEU A O 1
ATOM 1326 N N . GLY A 1 171 ? 4.093 -2.341 -19.756 1.00 97.19 171 GLY A N 1
ATOM 1327 C CA . GLY A 1 171 ? 2.936 -3.013 -19.163 1.00 97.19 171 GLY A CA 1
ATOM 1328 C C . GLY A 1 171 ? 2.580 -2.457 -17.783 1.00 97.19 171 GLY A C 1
ATOM 1329 O O . GLY A 1 171 ? 1.403 -2.238 -17.508 1.00 97.19 171 GLY A O 1
ATOM 1330 N N . PHE A 1 172 ? 3.580 -2.164 -16.946 1.00 97.94 172 PHE A N 1
ATOM 1331 C CA . PHE A 1 172 ? 3.372 -1.583 -15.616 1.00 97.94 172 PHE A CA 1
ATOM 1332 C C . PHE A 1 172 ? 2.821 -0.165 -15.687 1.00 97.94 172 PHE A C 1
ATOM 1334 O O . PHE A 1 172 ? 1.870 0.159 -14.977 1.00 97.94 172 PHE A O 1
ATOM 1341 N N . GLN A 1 173 ? 3.398 0.663 -16.562 1.00 98.06 173 GLN A N 1
ATOM 1342 C CA . GLN A 1 173 ? 2.918 2.024 -16.782 1.00 98.06 173 GLN A CA 1
ATOM 1343 C C . GLN A 1 173 ? 1.439 2.016 -17.184 1.00 98.06 173 GLN A C 1
ATOM 1345 O O . GLN A 1 173 ? 0.628 2.649 -16.513 1.00 98.06 173 GLN A O 1
ATOM 1350 N N . ARG A 1 174 ? 1.073 1.223 -18.199 1.00 97.94 174 ARG A N 1
ATOM 1351 C CA . ARG A 1 174 ? -0.318 1.110 -18.669 1.00 97.94 174 ARG A CA 1
ATOM 1352 C C . ARG A 1 174 ? -1.262 0.586 -17.593 1.00 97.94 174 ARG A C 1
ATOM 1354 O O . ARG A 1 174 ? -2.325 1.154 -17.392 1.00 97.94 174 ARG A O 1
ATOM 1361 N N . LEU A 1 175 ? -0.854 -0.446 -16.849 1.00 97.38 175 LEU A 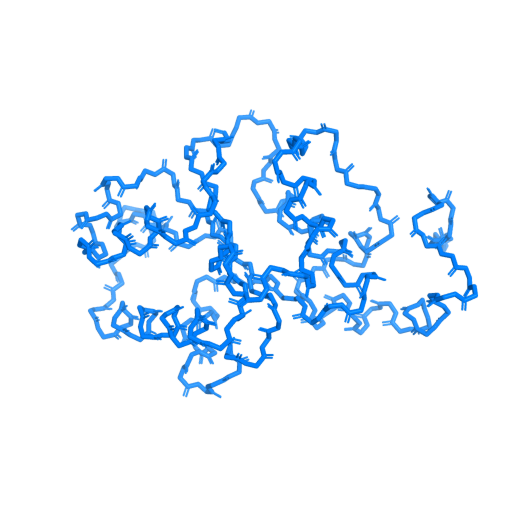N 1
ATOM 1362 C CA . LEU A 1 175 ? -1.649 -0.988 -15.744 1.00 97.38 175 LEU A CA 1
ATOM 1363 C C . LEU A 1 175 ? -2.015 0.105 -14.725 1.00 97.38 175 LEU A C 1
ATOM 1365 O O . LEU A 1 175 ? -3.163 0.189 -14.293 1.00 97.38 175 LEU A O 1
ATOM 1369 N N . ILE A 1 176 ? -1.055 0.957 -14.360 1.00 98.00 176 ILE A N 1
ATOM 1370 C CA . ILE A 1 176 ? -1.285 2.069 -13.430 1.00 98.00 176 ILE A CA 1
ATOM 1371 C C . ILE A 1 176 ? -2.146 3.162 -14.074 1.00 98.00 176 ILE A C 1
ATOM 1373 O O . ILE A 1 176 ? -3.059 3.679 -13.432 1.00 98.00 176 ILE A O 1
ATOM 1377 N N . GLU A 1 177 ? -1.874 3.532 -15.322 1.00 97.44 177 GLU A N 1
ATOM 1378 C CA . GLU A 1 177 ? -2.610 4.591 -16.024 1.00 97.44 177 GLU A CA 1
ATOM 1379 C C . GLU A 1 177 ? -4.087 4.250 -16.235 1.00 97.44 177 GLU A C 1
ATOM 1381 O O . GLU A 1 177 ? -4.935 5.125 -16.038 1.00 97.44 177 GLU A O 1
ATOM 1386 N N . ASP A 1 178 ? -4.372 2.996 -16.585 1.00 96.69 178 ASP A N 1
ATOM 1387 C CA . ASP A 1 178 ? -5.701 2.532 -16.975 1.00 96.69 178 ASP A CA 1
ATOM 1388 C C . ASP A 1 178 ? -6.560 2.138 -15.768 1.00 96.69 178 ASP A C 1
ATOM 1390 O O . ASP A 1 178 ? -7.778 2.331 -15.783 1.00 96.69 178 ASP A O 1
ATOM 1394 N N . PHE A 1 179 ? -5.947 1.587 -14.711 1.00 97.00 179 PHE A N 1
ATOM 1395 C CA . PHE A 1 179 ? -6.698 0.939 -13.633 1.00 97.00 179 PHE A CA 1
ATOM 1396 C C . PHE A 1 179 ? -6.494 1.532 -12.239 1.00 97.00 179 PHE A C 1
ATOM 1398 O O . PHE A 1 179 ? -7.237 1.151 -11.336 1.00 97.00 179 PHE A O 1
ATOM 1405 N N . TYR A 1 180 ? -5.546 2.447 -12.020 1.00 98.12 180 TYR A N 1
ATOM 1406 C CA . TYR A 1 180 ? -5.307 3.028 -10.694 1.00 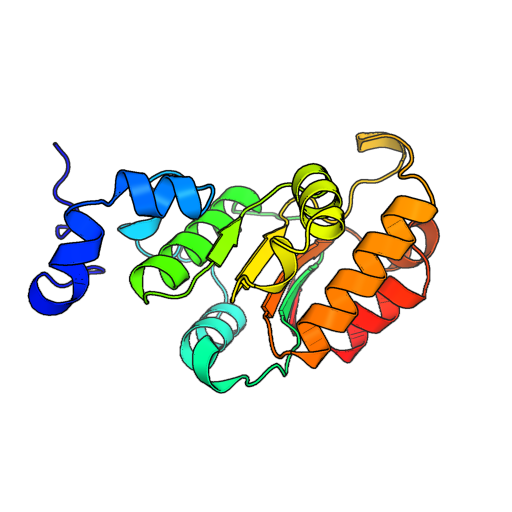98.12 180 TYR A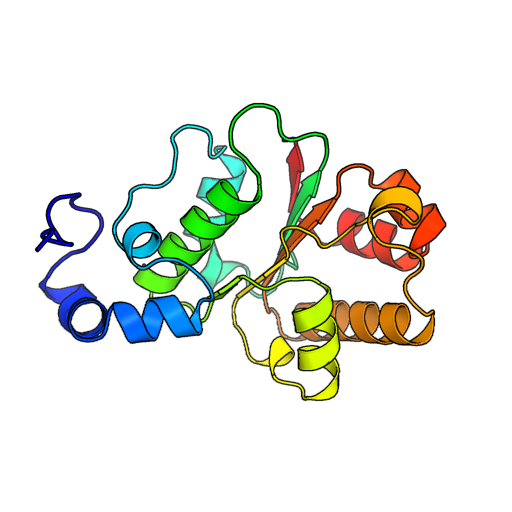 CA 1
ATOM 1407 C C . TYR A 1 180 ? -5.809 4.468 -10.608 1.00 98.12 180 TYR A C 1
ATOM 1409 O O . TYR A 1 180 ? -5.610 5.291 -11.504 1.00 98.12 180 TYR A O 1
ATOM 1417 N N . LE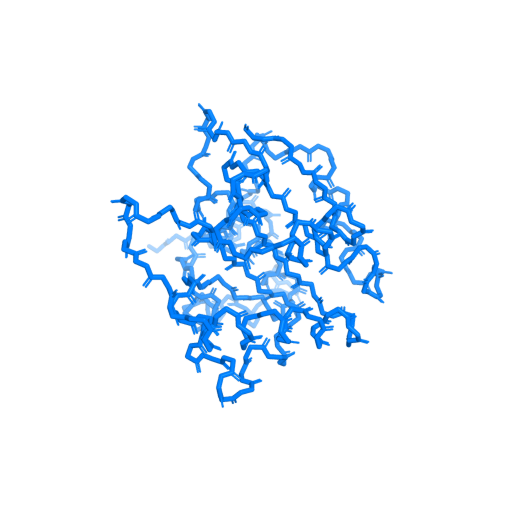U A 1 181 ? -6.390 4.814 -9.457 1.00 97.62 181 LEU A N 1
ATOM 1418 C CA . LEU A 1 181 ? -6.595 6.211 -9.097 1.00 97.62 181 LEU A CA 1
ATOM 1419 C C . LEU A 1 181 ? -5.231 6.845 -8.811 1.00 97.62 181 LEU A C 1
ATOM 1421 O O . LEU A 1 181 ? -4.565 6.494 -7.839 1.00 97.62 181 LEU A O 1
ATOM 1425 N N . ARG A 1 182 ? -4.808 7.789 -9.649 1.00 97.12 182 ARG A N 1
ATOM 1426 C CA . ARG A 1 182 ? -3.518 8.472 -9.498 1.00 97.12 182 ARG A CA 1
ATOM 1427 C C . ARG A 1 182 ? -3.663 9.713 -8.620 1.00 97.12 182 ARG A C 1
ATOM 1429 O O . ARG A 1 182 ? -4.454 10.602 -8.930 1.00 97.12 182 ARG A O 1
ATOM 1436 N N . VAL A 1 183 ? -2.869 9.795 -7.555 1.00 95.69 183 VAL A N 1
ATOM 1437 C CA . VAL A 1 183 ? -2.828 10.930 -6.622 1.00 95.69 183 VAL A CA 1
ATOM 1438 C C . VAL A 1 183 ? -1.443 11.557 -6.662 1.00 95.69 183 VAL A C 1
ATOM 1440 O O . VAL A 1 183 ? -0.446 10.876 -6.441 1.00 95.69 183 VAL A O 1
ATOM 1443 N N . LYS A 1 184 ? -1.371 12.860 -6.942 1.00 93.31 184 LYS A N 1
ATOM 1444 C CA . LYS A 1 184 ? -0.099 13.592 -6.930 1.00 93.31 184 LYS A CA 1
ATOM 1445 C C . LYS A 1 184 ? 0.328 13.888 -5.494 1.00 93.31 184 LYS A C 1
ATOM 1447 O O . LYS A 1 184 ? -0.500 14.358 -4.712 1.00 93.31 184 LYS A O 1
ATOM 1452 N N . VAL A 1 185 ? 1.595 13.633 -5.176 1.00 88.94 185 VAL A N 1
ATOM 1453 C CA . VAL A 1 185 ? 2.210 13.886 -3.856 1.00 88.94 185 VAL A CA 1
ATOM 1454 C C . VAL A 1 185 ? 3.420 14.801 -3.940 1.00 88.94 185 VAL A C 1
ATOM 1456 O O . VAL A 1 185 ? 3.927 14.984 -5.070 1.00 88.94 185 VAL A O 1
#

Foldseek 3Di:
DDDLCVLVLDDCVQCVVCVVPLVVLQVQQVHDSVLLSDDQDPPQDPVNVVCLVCLVVCQLFQVAAEEEADDDDDQLVSNVRNSSSSCVSVVAQHHEDELVVCLVCLVVVVLQPHLEYEYSPVDDDCVGPHADDLVSLVSNLVSSVSSSVNSRYYYYYDNHLVVCCVRSHVSSSCSCVPRHHYDYD

Secondary structure (DSSP, 8-state):
---TTTTSSS-HHHHHHHHHTHHHHHHHHTS-THHHHSPPPTTS-HHHHHHHHHGGG-TTSSSEEEEES---SS-HHHHHHHHHHHHHHTT--EEE--HHHHHHHHHTTHHHH-SEEEETTS---HHHH-PPPHHHHHHHHHHHHHHHHTT-EEEEEES-HHHHHHHT-HHHHHHHHHHEEEEE-